Protein AF-A0A7I8EKM4-F1 (afdb_monomer)

Structure (mmCIF, N/CA/C/O backbone):
data_AF-A0A7I8EKM4-F1
#
_entry.id   AF-A0A7I8EKM4-F1
#
loop_
_atom_site.group_PDB
_atom_site.id
_atom_site.type_symbol
_atom_site.label_atom_id
_atom_site.label_alt_id
_atom_site.label_comp_id
_atom_site.label_asym_id
_atom_site.label_entity_id
_atom_site.label_seq_id
_atom_site.pdbx_PDB_ins_code
_atom_site.Cartn_x
_atom_site.Cartn_y
_atom_site.Cartn_z
_atom_site.occupancy
_atom_site.B_iso_or_equiv
_atom_site.auth_seq_id
_atom_site.auth_comp_id
_atom_site.auth_asym_id
_atom_site.auth_atom_id
_atom_site.pdbx_PDB_model_num
ATOM 1 N N . MET A 1 1 ? 45.646 18.593 -60.663 1.00 58.78 1 MET A N 1
ATOM 2 C CA . MET A 1 1 ? 45.859 18.249 -59.238 1.00 58.78 1 MET A CA 1
ATOM 3 C C . MET A 1 1 ? 46.486 16.866 -59.173 1.00 58.78 1 MET A C 1
ATOM 5 O O . MET A 1 1 ? 46.083 16.042 -59.987 1.00 58.78 1 MET A O 1
ATOM 9 N N . PRO A 1 2 ? 47.470 16.615 -58.293 1.00 78.38 2 PRO A N 1
ATOM 10 C CA . PRO A 1 2 ? 48.107 15.304 -58.201 1.00 78.38 2 PRO A CA 1
ATOM 11 C C . PRO A 1 2 ? 47.094 14.256 -57.722 1.00 78.38 2 PRO A C 1
ATOM 13 O O . PRO A 1 2 ? 46.307 14.526 -56.815 1.00 78.38 2 PRO A O 1
ATOM 16 N N . LEU A 1 3 ? 47.107 13.082 -58.359 1.00 77.25 3 LEU A N 1
ATOM 17 C CA . LEU A 1 3 ? 46.154 11.985 -58.134 1.00 77.25 3 LEU A CA 1
ATOM 18 C C . LEU A 1 3 ? 46.079 11.574 -56.650 1.00 77.25 3 LEU A C 1
ATOM 20 O O . LEU A 1 3 ? 45.004 11.270 -56.143 1.00 77.25 3 LEU A O 1
ATOM 24 N N . GLU A 1 4 ? 47.214 11.655 -55.949 1.00 79.38 4 GLU A N 1
ATOM 25 C CA . GLU A 1 4 ? 47.348 11.353 -54.519 1.00 79.38 4 GLU A CA 1
ATOM 26 C C . GLU A 1 4 ? 46.499 12.264 -53.621 1.00 79.38 4 GLU A C 1
ATOM 28 O O . GLU A 1 4 ? 45.973 11.836 -52.598 1.00 79.38 4 GLU A O 1
ATOM 33 N N . LEU A 1 5 ? 46.304 13.523 -54.016 1.00 80.50 5 LEU A N 1
ATOM 34 C CA . LEU A 1 5 ? 45.542 14.492 -53.226 1.00 80.50 5 LEU A CA 1
ATOM 35 C C . LEU A 1 5 ? 44.033 14.218 -53.314 1.00 80.50 5 LEU A C 1
ATOM 37 O O . LEU A 1 5 ? 43.300 14.442 -52.352 1.00 80.50 5 LEU A O 1
ATOM 41 N N . GLN A 1 6 ? 43.567 13.682 -54.447 1.00 80.25 6 GLN A N 1
ATOM 42 C CA . GLN A 1 6 ? 42.168 13.295 -54.643 1.00 80.25 6 GLN A CA 1
ATOM 43 C C . GLN A 1 6 ? 41.818 12.018 -53.871 1.00 80.25 6 GLN A C 1
ATOM 45 O O . GLN A 1 6 ? 40.776 11.965 -53.220 1.00 80.25 6 GLN A O 1
ATOM 50 N N . THR A 1 7 ? 42.692 11.008 -53.878 1.00 82.62 7 THR A N 1
ATOM 51 C CA . THR A 1 7 ? 42.486 9.763 -53.119 1.00 82.62 7 THR A CA 1
ATOM 52 C C . THR A 1 7 ? 42.511 9.984 -51.606 1.00 82.62 7 THR A C 1
ATOM 54 O O . THR A 1 7 ? 41.708 9.381 -50.888 1.00 82.62 7 THR A O 1
ATOM 57 N N . VAL A 1 8 ? 43.354 10.891 -51.103 1.00 85.75 8 VAL A N 1
ATOM 58 C CA . VAL A 1 8 ? 43.361 11.270 -49.677 1.00 85.75 8 VAL A CA 1
ATOM 59 C C . VAL A 1 8 ? 42.059 11.972 -49.277 1.00 85.75 8 VAL A C 1
ATOM 61 O O . VAL A 1 8 ? 41.469 11.630 -48.256 1.00 85.75 8 VAL A O 1
ATOM 64 N N . LEU A 1 9 ? 41.550 12.897 -50.095 1.00 86.12 9 LEU A N 1
ATOM 65 C CA . LEU A 1 9 ? 40.291 13.597 -49.805 1.00 86.12 9 LEU A CA 1
ATOM 66 C C . LEU A 1 9 ? 39.077 12.660 -49.832 1.00 86.12 9 LEU A C 1
ATOM 68 O O . LEU A 1 9 ? 38.215 12.741 -48.957 1.00 86.12 9 LEU A O 1
ATOM 72 N N . ILE A 1 10 ? 39.021 11.744 -50.803 1.00 86.88 10 ILE A N 1
ATOM 73 C CA . ILE A 1 10 ? 37.935 10.762 -50.905 1.00 86.88 10 ILE A CA 1
ATOM 74 C C . ILE A 1 10 ? 37.977 9.792 -49.718 1.00 86.88 10 ILE A C 1
ATOM 76 O O . ILE A 1 10 ? 36.945 9.548 -49.094 1.00 86.88 10 ILE A O 1
ATOM 80 N N . SER A 1 11 ? 39.155 9.274 -49.360 1.00 87.94 11 SER A N 1
ATOM 81 C CA . SER A 1 11 ? 39.288 8.346 -48.229 1.00 87.94 11 SER A CA 1
ATOM 82 C C . SER A 1 11 ? 38.972 9.011 -46.885 1.00 87.94 11 SER A C 1
ATOM 84 O O . SER A 1 11 ? 38.258 8.420 -46.075 1.00 87.94 11 SER A O 1
ATOM 86 N N . ALA A 1 12 ? 39.391 10.263 -46.677 1.00 87.00 12 ALA A N 1
ATOM 87 C CA . ALA A 1 12 ? 39.015 11.050 -45.503 1.00 87.00 12 ALA A CA 1
ATOM 88 C C . ALA A 1 12 ? 37.498 11.298 -45.428 1.00 87.00 12 ALA A C 1
ATOM 90 O O . ALA A 1 12 ? 36.901 11.169 -44.358 1.00 87.00 12 ALA A O 1
ATOM 91 N N . GLY A 1 13 ? 36.855 11.593 -46.563 1.00 91.31 13 GLY A N 1
ATOM 92 C CA . GLY A 1 13 ? 35.401 11.751 -46.641 1.00 91.31 13 GLY A CA 1
ATOM 93 C C . GLY A 1 13 ? 34.652 10.4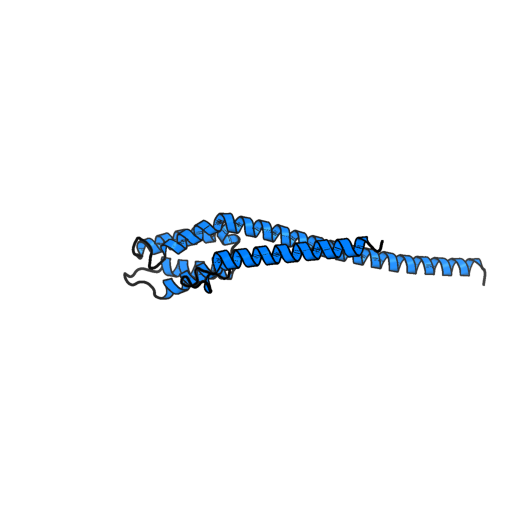68 -46.271 1.00 91.31 13 GLY A C 1
ATOM 94 O O . GLY A 1 13 ? 33.734 10.497 -45.451 1.00 91.31 13 GLY A O 1
ATOM 95 N N . VAL A 1 14 ? 35.083 9.323 -46.809 1.00 91.75 14 VAL A N 1
ATOM 96 C CA . VAL A 1 14 ? 34.504 8.008 -46.484 1.00 91.75 14 VAL A CA 1
ATOM 97 C C . VAL A 1 14 ? 34.707 7.660 -45.009 1.00 91.75 14 VAL A C 1
ATOM 99 O O . VAL A 1 14 ? 33.763 7.204 -44.360 1.00 91.75 14 VAL A O 1
ATOM 102 N N . ALA A 1 15 ? 35.898 7.906 -44.457 1.00 92.31 15 ALA A N 1
ATOM 103 C CA . ALA A 1 15 ? 36.196 7.688 -43.041 1.00 92.31 15 ALA A CA 1
ATOM 104 C C . ALA A 1 15 ? 35.293 8.531 -42.123 1.00 92.31 15 ALA A C 1
ATOM 106 O O . ALA A 1 15 ? 34.774 8.034 -41.125 1.00 92.31 15 ALA A O 1
ATOM 107 N N . LEU A 1 16 ? 35.039 9.792 -42.479 1.00 93.19 16 LEU A N 1
ATOM 108 C CA . LEU A 1 16 ? 34.168 10.671 -41.701 1.00 93.19 16 LEU A CA 1
ATOM 109 C C . LEU A 1 16 ? 32.706 10.207 -41.742 1.00 93.19 16 LEU A C 1
ATOM 111 O O . LEU A 1 16 ? 32.052 10.131 -40.703 1.00 93.19 16 LEU A O 1
ATOM 115 N N . VAL A 1 17 ? 32.198 9.837 -42.920 1.00 94.00 17 VAL A N 1
ATOM 116 C CA . VAL A 1 17 ? 30.826 9.321 -43.067 1.00 94.00 17 VAL A CA 1
ATOM 117 C C . VAL A 1 17 ? 30.648 8.008 -42.303 1.00 94.00 17 VAL A C 1
ATOM 119 O O . VAL A 1 17 ? 29.677 7.851 -41.563 1.00 94.00 17 VAL A O 1
ATOM 122 N N . THR A 1 18 ? 31.596 7.078 -42.425 1.00 93.38 18 THR A N 1
ATOM 123 C CA . THR A 1 18 ? 31.550 5.805 -41.689 1.00 93.38 18 THR A CA 1
ATOM 124 C C . THR A 1 18 ? 31.641 6.009 -40.179 1.00 93.38 18 THR A C 1
ATOM 126 O O . THR A 1 18 ? 30.905 5.344 -39.447 1.00 93.38 18 THR A O 1
ATOM 129 N N . ALA A 1 19 ? 32.452 6.956 -39.699 1.00 92.00 19 ALA A N 1
ATOM 130 C CA . ALA A 1 19 ? 32.516 7.311 -38.283 1.00 92.00 19 ALA A CA 1
ATOM 131 C C . ALA A 1 19 ? 31.191 7.904 -37.772 1.00 92.00 19 ALA A C 1
ATOM 133 O O . ALA A 1 19 ? 30.725 7.515 -36.702 1.00 92.00 19 ALA A O 1
ATOM 134 N N . LEU A 1 20 ? 30.542 8.784 -38.545 1.00 93.06 20 LEU A N 1
ATOM 135 C CA . LEU A 1 20 ? 29.240 9.357 -38.185 1.00 93.06 20 LEU A CA 1
ATOM 136 C C . LEU A 1 20 ? 28.138 8.294 -38.123 1.00 93.06 20 LEU A C 1
ATOM 138 O O . LEU A 1 20 ? 27.387 8.248 -37.149 1.00 93.06 20 LEU A O 1
ATOM 142 N N . ILE A 1 21 ? 28.059 7.416 -39.128 1.00 94.00 21 ILE A N 1
ATOM 143 C CA . ILE A 1 21 ? 27.069 6.328 -39.164 1.00 94.00 21 ILE A CA 1
ATOM 144 C C . ILE A 1 21 ? 27.308 5.360 -38.002 1.00 94.00 21 ILE A C 1
ATOM 146 O O . ILE A 1 21 ? 26.376 5.039 -37.265 1.00 94.00 21 ILE A O 1
ATOM 150 N N . SER A 1 22 ? 28.556 4.935 -37.794 1.00 91.31 22 SER A N 1
ATOM 151 C CA . SER A 1 22 ? 28.912 4.014 -36.709 1.00 91.31 22 SER A CA 1
ATOM 152 C C . SER A 1 22 ? 28.643 4.633 -35.339 1.00 91.31 22 SER A C 1
ATOM 154 O O . SER A 1 22 ? 28.074 3.974 -34.468 1.00 91.31 22 SER A O 1
ATOM 156 N N . GLY A 1 23 ? 28.975 5.914 -35.154 1.00 91.12 23 GLY A N 1
ATOM 157 C CA . GLY A 1 23 ? 28.685 6.664 -33.935 1.00 91.12 23 GLY A CA 1
ATOM 158 C C . GLY A 1 23 ? 27.185 6.781 -33.669 1.00 91.12 23 GLY A C 1
ATOM 159 O O . GLY A 1 23 ? 26.742 6.532 -32.550 1.00 91.12 23 GLY A O 1
ATOM 160 N N . PHE A 1 24 ? 26.384 7.071 -34.698 1.00 93.88 24 PHE A N 1
ATOM 161 C CA . PHE A 1 24 ? 24.926 7.136 -34.584 1.00 93.88 24 PHE A CA 1
ATOM 162 C C . PHE A 1 24 ? 24.305 5.778 -34.225 1.00 93.88 24 PHE A C 1
ATOM 164 O O . PHE A 1 24 ? 23.468 5.703 -33.323 1.00 93.88 24 PHE A O 1
ATOM 171 N N . ILE A 1 25 ? 24.733 4.695 -34.884 1.00 93.06 25 ILE A N 1
ATOM 172 C CA . ILE A 1 25 ? 24.260 3.334 -34.587 1.00 93.06 25 ILE A CA 1
ATOM 173 C C . ILE A 1 25 ? 24.634 2.949 -33.152 1.00 93.06 25 ILE A C 1
ATOM 175 O O . ILE A 1 25 ? 23.769 2.504 -32.397 1.00 93.06 25 ILE A O 1
ATOM 179 N N . THR A 1 26 ? 25.886 3.185 -32.757 1.00 93.12 26 THR A N 1
ATOM 180 C CA . THR A 1 26 ? 26.385 2.902 -31.403 1.00 93.12 26 THR A CA 1
ATOM 181 C C . THR A 1 26 ? 25.602 3.695 -30.357 1.00 93.12 26 THR A C 1
ATOM 183 O O . THR A 1 26 ? 25.134 3.135 -29.369 1.00 93.12 26 THR A O 1
ATOM 186 N N . TRP A 1 27 ? 25.368 4.988 -30.593 1.00 89.31 27 TRP A N 1
ATOM 187 C CA . TRP A 1 27 ? 24.557 5.822 -29.707 1.00 89.31 27 TRP A CA 1
ATOM 188 C C . TRP A 1 27 ? 23.122 5.302 -29.581 1.00 89.31 27 TRP A C 1
ATOM 190 O O . TRP A 1 27 ? 22.594 5.199 -28.474 1.00 89.31 27 TRP A O 1
ATOM 200 N N . SER A 1 28 ? 22.495 4.925 -30.699 1.00 90.31 28 SER A N 1
ATOM 201 C CA . SER A 1 28 ? 21.148 4.348 -30.699 1.00 90.31 28 SER A CA 1
ATOM 202 C C . SER A 1 28 ? 21.086 3.040 -29.903 1.00 90.31 28 SER A C 1
ATOM 204 O O . SER A 1 28 ? 20.150 2.839 -29.126 1.00 90.31 28 SER A O 1
ATOM 206 N N . GLN A 1 29 ? 22.092 2.170 -30.040 1.00 89.44 29 GLN A N 1
ATOM 207 C CA . GLN A 1 29 ? 22.199 0.931 -29.265 1.00 89.44 29 GLN A CA 1
ATOM 208 C C . GLN A 1 29 ? 22.334 1.215 -27.766 1.00 89.44 29 GLN A C 1
ATOM 210 O O . GLN A 1 29 ? 21.547 0.683 -26.984 1.00 89.44 29 GLN A O 1
ATOM 215 N N . ILE A 1 30 ? 23.220 2.137 -27.375 1.00 89.94 30 ILE A N 1
ATOM 216 C CA . ILE A 1 30 ? 23.398 2.552 -25.975 1.00 89.94 30 ILE A CA 1
ATOM 217 C C . ILE A 1 30 ? 22.086 3.079 -25.384 1.00 89.94 30 ILE A C 1
ATOM 219 O O . ILE A 1 30 ? 21.732 2.740 -24.257 1.00 89.94 30 ILE A O 1
ATOM 223 N N . GLN A 1 31 ? 21.334 3.901 -26.123 1.00 85.88 31 GLN A N 1
ATOM 224 C CA . GLN A 1 31 ? 20.053 4.419 -25.633 1.00 85.88 31 GLN A CA 1
ATOM 225 C C . GLN A 1 31 ? 19.023 3.301 -25.438 1.00 85.88 31 GLN A C 1
ATOM 227 O O . GLN A 1 31 ? 18.340 3.272 -24.416 1.00 85.88 31 GLN A O 1
ATOM 232 N N . ARG A 1 32 ? 18.950 2.337 -26.364 1.00 87.62 32 ARG A N 1
ATOM 233 C CA . ARG A 1 32 ? 18.064 1.170 -26.226 1.00 87.62 32 ARG A CA 1
ATOM 234 C C . ARG A 1 32 ? 18.433 0.315 -25.019 1.00 87.62 32 ARG A C 1
ATOM 236 O O . ARG A 1 32 ? 17.539 -0.116 -24.297 1.00 87.62 32 ARG A O 1
ATOM 243 N N . GLU A 1 33 ? 19.719 0.075 -24.791 1.00 90.06 33 GLU A N 1
ATOM 244 C CA . GLU A 1 33 ? 20.195 -0.672 -23.623 1.00 90.06 33 GLU A CA 1
ATOM 245 C C . GLU A 1 33 ? 19.887 0.059 -22.320 1.00 90.06 33 GLU A C 1
ATOM 247 O O . GLU A 1 33 ? 19.359 -0.555 -21.398 1.00 90.06 33 GLU A O 1
ATOM 252 N N . LYS A 1 34 ? 20.096 1.381 -22.269 1.00 86.88 34 LYS A N 1
ATOM 253 C CA . LYS A 1 34 ? 19.691 2.206 -21.123 1.00 86.88 34 LYS A CA 1
ATOM 254 C C . LYS A 1 34 ? 18.199 2.087 -20.843 1.00 86.88 34 LYS A C 1
ATOM 256 O O . LYS A 1 34 ? 17.811 1.890 -19.696 1.00 86.88 34 LYS A O 1
ATOM 261 N N . THR A 1 35 ? 17.353 2.178 -21.869 1.00 85.69 35 THR A N 1
ATOM 262 C CA . THR A 1 35 ? 15.905 2.014 -21.698 1.00 85.69 35 THR A CA 1
ATOM 263 C C . THR A 1 35 ? 15.555 0.614 -21.203 1.00 85.69 35 THR A C 1
ATOM 265 O O . THR A 1 35 ? 14.774 0.494 -20.263 1.00 85.69 35 THR A O 1
ATOM 268 N N . LYS A 1 36 ? 16.150 -0.439 -21.780 1.00 86.31 36 LYS A N 1
ATOM 269 C CA . LYS A 1 36 ? 15.947 -1.822 -21.322 1.00 86.31 36 LYS A CA 1
ATOM 270 C C . LYS A 1 36 ? 16.347 -1.994 -19.860 1.00 86.31 36 LYS A C 1
ATOM 272 O O . LYS A 1 36 ? 15.561 -2.532 -19.092 1.00 86.31 36 LYS A O 1
ATOM 277 N N . TRP A 1 37 ? 17.514 -1.488 -19.472 1.00 84.56 37 TRP A N 1
ATOM 278 C CA . TRP A 1 37 ? 18.008 -1.567 -18.100 1.00 84.56 37 TRP A CA 1
ATOM 279 C C . TRP A 1 37 ? 17.114 -0.802 -17.119 1.00 84.56 37 TRP A C 1
ATOM 281 O O . TRP A 1 37 ? 16.797 -1.307 -16.050 1.00 84.56 37 TRP A O 1
ATOM 291 N N . LEU A 1 38 ? 16.629 0.385 -17.498 1.00 81.81 38 LEU A N 1
ATOM 292 C CA . LEU A 1 38 ? 15.671 1.140 -16.686 1.00 81.81 38 LEU A CA 1
ATOM 293 C C . LEU A 1 38 ? 14.340 0.403 -16.511 1.00 81.81 38 LEU A C 1
ATOM 295 O O . LEU A 1 38 ? 13.750 0.472 -15.435 1.00 81.81 38 LEU A O 1
ATOM 299 N N . ILE A 1 39 ? 13.849 -0.265 -17.558 1.00 85.94 39 ILE A N 1
ATOM 300 C CA . ILE A 1 39 ? 12.634 -1.082 -17.475 1.00 85.94 39 ILE A CA 1
ATOM 301 C C . ILE A 1 39 ? 12.880 -2.263 -16.539 1.00 85.94 39 ILE A C 1
ATOM 303 O O . ILE A 1 39 ? 12.113 -2.445 -15.603 1.00 85.94 39 ILE A O 1
ATOM 307 N N . ASP A 1 40 ? 13.966 -3.004 -16.737 1.00 82.62 40 ASP A N 1
ATOM 308 C CA . ASP A 1 40 ? 14.303 -4.182 -15.935 1.00 82.62 40 ASP A CA 1
ATOM 309 C C . ASP A 1 40 ? 14.502 -3.844 -14.448 1.00 82.62 40 ASP A C 1
ATOM 311 O O . ASP A 1 40 ? 13.961 -4.515 -13.566 1.00 82.62 40 ASP A O 1
ATOM 315 N N . LEU A 1 41 ? 15.177 -2.727 -14.160 1.00 83.38 41 LEU A N 1
ATOM 316 C CA . LEU A 1 41 ? 15.331 -2.197 -12.807 1.00 83.38 41 LEU A CA 1
ATOM 317 C C . LEU A 1 41 ? 13.971 -1.854 -12.183 1.00 83.38 41 LEU A C 1
ATOM 319 O O . LEU A 1 41 ? 13.703 -2.226 -11.041 1.00 83.38 41 LEU A O 1
ATOM 323 N N . LYS A 1 42 ? 13.098 -1.158 -12.925 1.00 80.56 42 LYS A N 1
ATOM 324 C CA . LYS A 1 42 ? 11.747 -0.811 -12.455 1.00 80.56 42 LYS A CA 1
ATOM 325 C C . LYS A 1 42 ? 10.901 -2.053 -12.210 1.00 80.56 42 LYS A C 1
ATOM 327 O O . LYS A 1 42 ? 10.195 -2.101 -11.208 1.00 80.56 42 LYS A O 1
ATOM 332 N N . THR A 1 43 ? 10.981 -3.047 -13.089 1.00 83.25 43 THR A N 1
ATOM 333 C CA . THR A 1 43 ? 10.258 -4.312 -12.951 1.00 83.25 43 THR A CA 1
ATOM 334 C C . THR A 1 43 ? 10.749 -5.084 -11.734 1.00 83.25 43 THR A C 1
ATOM 336 O O . THR A 1 43 ? 9.937 -5.492 -10.909 1.00 83.25 43 THR A O 1
ATOM 339 N N . SER A 1 44 ? 12.065 -5.215 -11.563 1.00 83.88 44 SER A N 1
ATOM 340 C CA . SER A 1 44 ? 12.664 -5.874 -10.398 1.00 83.88 44 SER A CA 1
ATOM 341 C C . SER A 1 44 ? 12.270 -5.176 -9.096 1.00 83.88 44 SER A C 1
ATOM 343 O O . SER A 1 44 ? 11.837 -5.824 -8.145 1.00 83.88 44 SER A O 1
ATOM 345 N N . TYR A 1 45 ? 12.331 -3.843 -9.073 1.00 82.75 45 TYR A N 1
ATOM 346 C CA . TYR A 1 45 ? 11.888 -3.044 -7.934 1.00 82.75 45 TYR A CA 1
ATOM 347 C C . TYR A 1 45 ? 10.395 -3.237 -7.633 1.00 82.75 45 TYR A C 1
ATOM 349 O O . TYR A 1 45 ? 10.028 -3.445 -6.479 1.00 82.75 45 TYR A O 1
ATOM 357 N N . ALA A 1 46 ? 9.534 -3.212 -8.654 1.00 84.31 46 ALA A N 1
ATOM 358 C CA . ALA A 1 46 ? 8.098 -3.421 -8.490 1.00 84.31 46 ALA A CA 1
ATOM 359 C C . ALA A 1 46 ? 7.780 -4.820 -7.936 1.00 84.31 46 ALA A C 1
ATOM 361 O O . ALA A 1 46 ? 6.923 -4.952 -7.065 1.00 84.31 46 ALA A O 1
ATOM 362 N N . VAL A 1 47 ? 8.504 -5.851 -8.383 1.00 87.69 47 VAL A N 1
ATOM 363 C CA . VAL A 1 47 ? 8.360 -7.223 -7.875 1.00 87.69 47 VAL A CA 1
ATOM 364 C C . VAL A 1 47 ? 8.747 -7.310 -6.399 1.00 87.69 47 VAL A C 1
ATOM 366 O O . VAL A 1 47 ? 7.997 -7.877 -5.607 1.00 87.69 47 VAL A O 1
ATOM 369 N N . GLU A 1 48 ? 9.885 -6.738 -6.004 1.00 90.81 48 GLU A N 1
ATOM 370 C CA . GLU A 1 48 ? 10.319 -6.741 -4.600 1.00 90.81 48 GLU A CA 1
ATOM 371 C C . GLU A 1 48 ? 9.375 -5.931 -3.701 1.00 90.81 48 GLU A C 1
ATOM 373 O O . GLU A 1 48 ? 9.029 -6.360 -2.594 1.00 90.81 48 GLU A O 1
ATOM 378 N N . LEU A 1 49 ? 8.875 -4.800 -4.205 1.00 91.31 49 LEU A N 1
ATOM 379 C CA . LEU A 1 49 ? 7.857 -4.007 -3.526 1.00 91.31 49 LEU A CA 1
ATOM 380 C C . LEU A 1 49 ? 6.580 -4.829 -3.313 1.00 91.31 49 LEU A C 1
ATOM 382 O O . LEU A 1 49 ? 6.075 -4.897 -2.195 1.00 91.31 49 LEU A O 1
ATOM 386 N N . TYR A 1 50 ? 6.091 -5.500 -4.357 1.00 90.88 50 TYR A N 1
ATOM 387 C CA . T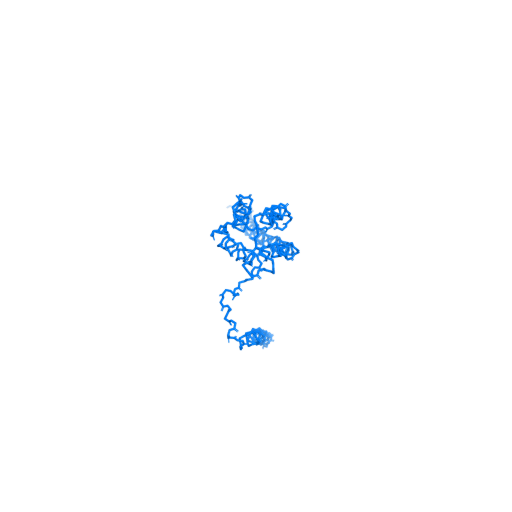YR A 1 50 ? 4.880 -6.315 -4.294 1.00 90.88 50 TYR A CA 1
ATOM 388 C C . TYR A 1 50 ? 5.025 -7.500 -3.332 1.00 90.88 50 TYR A C 1
ATOM 390 O O . TYR A 1 50 ? 4.160 -7.712 -2.482 1.00 90.88 50 TYR A O 1
ATOM 398 N N . LYS A 1 51 ? 6.151 -8.225 -3.380 1.00 92.00 51 LYS A N 1
ATOM 399 C CA . LYS A 1 51 ? 6.464 -9.295 -2.414 1.00 92.00 51 LYS A CA 1
ATOM 400 C C . LYS A 1 51 ? 6.447 -8.777 -0.979 1.00 92.00 51 LYS A C 1
ATOM 402 O O . LYS A 1 51 ? 5.849 -9.399 -0.104 1.00 92.00 51 LYS A O 1
ATOM 407 N N . THR A 1 52 ? 7.064 -7.621 -0.742 1.00 94.00 52 THR A N 1
ATOM 408 C CA . THR A 1 52 ? 7.073 -6.995 0.584 1.00 94.00 52 THR A CA 1
ATOM 409 C C . THR A 1 52 ? 5.650 -6.648 1.023 1.00 94.00 52 THR A C 1
ATOM 411 O O . THR A 1 52 ? 5.251 -6.970 2.142 1.00 94.00 52 THR A O 1
ATOM 414 N N . ARG A 1 53 ? 4.831 -6.067 0.139 1.00 94.25 53 ARG A N 1
ATOM 415 C CA . ARG A 1 53 ? 3.423 -5.779 0.441 1.00 94.25 53 ARG A CA 1
ATOM 416 C C . ARG A 1 53 ? 2.660 -7.056 0.807 1.00 94.25 53 ARG A C 1
ATOM 418 O O . ARG A 1 53 ? 2.017 -7.070 1.851 1.00 94.25 53 ARG A O 1
ATOM 425 N N . LEU A 1 54 ? 2.806 -8.149 0.055 1.00 93.88 54 LEU A N 1
ATOM 426 C CA . LEU A 1 54 ? 2.154 -9.432 0.364 1.00 93.88 54 LEU A CA 1
ATOM 427 C C . LEU A 1 54 ? 2.532 -10.007 1.739 1.00 93.88 54 LEU A C 1
ATOM 429 O O . LEU A 1 54 ? 1.689 -10.619 2.389 1.00 93.88 54 LEU A O 1
ATOM 433 N N . ILE A 1 55 ? 3.766 -9.791 2.200 1.00 95.62 55 ILE A N 1
ATOM 434 C CA . ILE A 1 55 ? 4.231 -10.271 3.511 1.00 95.62 55 ILE A CA 1
ATOM 435 C C . ILE A 1 55 ? 3.659 -9.420 4.654 1.00 95.62 55 ILE A C 1
ATOM 437 O O . ILE A 1 55 ? 3.217 -9.958 5.667 1.00 95.62 55 ILE A O 1
ATOM 441 N N . TYR A 1 56 ? 3.662 -8.091 4.516 1.00 95.62 56 TYR A N 1
ATOM 442 C CA . TYR A 1 56 ? 3.375 -7.182 5.636 1.00 95.62 56 TYR A CA 1
ATOM 443 C C . TYR A 1 56 ? 1.945 -6.617 5.656 1.00 95.62 56 TYR A C 1
ATOM 445 O O . TYR A 1 56 ? 1.485 -6.162 6.708 1.00 95.62 56 TYR A O 1
ATOM 453 N N . TYR A 1 57 ? 1.225 -6.613 4.532 1.00 95.94 57 TYR A N 1
ATOM 454 C CA . TYR A 1 57 ? -0.136 -6.067 4.448 1.00 95.94 57 TYR A CA 1
ATOM 455 C C . TYR A 1 57 ? -1.209 -6.903 5.159 1.00 95.94 57 TYR A C 1
ATOM 457 O O . TYR A 1 57 ? -2.146 -6.297 5.682 1.00 95.94 57 TYR A O 1
ATOM 465 N N . PRO A 1 58 ? -1.109 -8.243 5.269 1.00 95.81 58 PRO A N 1
ATOM 466 C CA . PRO A 1 58 ? -2.064 -9.016 6.064 1.00 95.81 58 PRO A CA 1
ATOM 467 C C . PRO A 1 58 ? -2.234 -8.465 7.488 1.00 95.81 58 PRO A C 1
ATOM 469 O O . PRO A 1 58 ? -3.361 -8.291 7.949 1.00 95.81 58 PRO A O 1
ATOM 472 N N . ARG A 1 59 ? -1.135 -8.033 8.127 1.00 96.44 59 ARG A N 1
ATOM 473 C CA . ARG A 1 59 ? -1.169 -7.413 9.461 1.00 96.44 59 ARG A CA 1
ATOM 474 C C . ARG A 1 59 ? -2.042 -6.155 9.506 1.00 96.44 59 ARG A C 1
ATOM 476 O O . ARG A 1 59 ? -2.797 -5.981 10.457 1.00 96.44 59 ARG A O 1
ATOM 483 N N . ILE A 1 60 ? -1.982 -5.271 8.503 1.00 96.56 60 ILE A N 1
ATOM 484 C CA . ILE A 1 60 ? -2.835 -4.070 8.521 1.00 96.56 60 ILE A CA 1
ATOM 485 C C . ILE A 1 60 ? -4.299 -4.412 8.253 1.00 96.56 60 ILE A C 1
ATOM 487 O O . ILE A 1 60 ? -5.177 -3.802 8.858 1.00 96.56 60 ILE A O 1
ATOM 491 N N . PHE A 1 61 ? -4.590 -5.425 7.431 1.00 95.00 61 PHE A N 1
ATOM 492 C CA . PHE A 1 61 ? -5.962 -5.907 7.259 1.00 95.00 61 PHE A CA 1
ATOM 493 C C . PHE A 1 61 ? -6.555 -6.443 8.565 1.00 95.00 61 PHE A C 1
ATOM 495 O O . PHE A 1 61 ? -7.705 -6.128 8.873 1.00 95.00 61 PHE A O 1
ATOM 502 N N . GLU A 1 62 ? -5.779 -7.182 9.359 1.00 94.75 62 GLU A N 1
ATOM 503 C CA . GLU A 1 62 ? -6.197 -7.655 10.684 1.00 94.75 62 GLU A CA 1
ATOM 504 C C . GLU A 1 62 ? -6.511 -6.486 11.627 1.00 94.75 62 GLU A C 1
ATOM 506 O O . GLU A 1 62 ? -7.585 -6.442 12.235 1.00 94.75 62 GLU A O 1
ATOM 511 N N . ILE A 1 63 ? -5.620 -5.490 11.691 1.00 96.00 63 ILE A N 1
ATOM 512 C CA . ILE A 1 63 ? -5.804 -4.278 12.502 1.00 96.00 63 ILE A CA 1
ATOM 513 C C . ILE A 1 63 ? -7.082 -3.527 12.084 1.00 96.00 63 ILE A C 1
ATOM 515 O O . ILE A 1 63 ? -7.919 -3.188 12.922 1.00 96.00 63 ILE A O 1
ATOM 519 N N . LEU A 1 64 ? -7.284 -3.306 10.780 1.00 94.81 64 LEU A N 1
ATOM 520 C CA . LEU A 1 64 ? -8.472 -2.634 10.235 1.00 94.81 64 LEU A CA 1
ATOM 521 C C . LEU A 1 64 ? -9.758 -3.463 10.404 1.00 94.81 64 LEU A C 1
ATOM 523 O O . LEU A 1 64 ? -10.862 -2.904 10.481 1.00 94.81 64 LEU A O 1
ATOM 527 N N . GLY A 1 65 ? -9.634 -4.789 10.472 1.00 92.00 65 GLY A N 1
ATOM 528 C CA . GLY A 1 65 ? -10.718 -5.719 10.773 1.00 92.00 65 GLY A CA 1
ATOM 529 C C . GLY A 1 65 ? -11.280 -5.502 12.176 1.00 92.00 65 GLY A C 1
ATOM 530 O O . GLY A 1 65 ? -12.501 -5.432 12.339 1.00 92.00 65 GLY A O 1
ATOM 531 N N . LYS A 1 66 ? -10.406 -5.263 13.165 1.00 92.44 66 LYS A N 1
ATOM 532 C CA . LYS A 1 66 ? -10.803 -4.947 14.550 1.00 92.44 66 LYS A CA 1
ATOM 533 C C . LYS A 1 66 ? -11.676 -3.690 14.635 1.00 92.44 66 LYS A C 1
ATOM 535 O O . LYS A 1 66 ? -12.531 -3.617 15.507 1.00 92.44 66 LYS A O 1
ATOM 540 N N . LEU A 1 67 ? -11.503 -2.728 13.720 1.00 90.94 67 LEU A N 1
ATOM 541 C CA . LEU A 1 67 ? -12.281 -1.479 13.656 1.00 90.94 67 LEU A CA 1
ATOM 542 C C . LEU A 1 67 ? -13.689 -1.628 13.056 1.00 90.94 67 LEU A C 1
ATOM 544 O O . LEU A 1 67 ? -14.461 -0.659 13.044 1.00 90.94 67 LEU A O 1
ATOM 548 N N . SER A 1 68 ? -14.030 -2.809 12.536 1.00 87.88 68 SER A N 1
ATOM 549 C CA . SER A 1 68 ? -15.335 -3.084 11.932 1.00 87.88 68 SER A CA 1
ATOM 550 C C . SER A 1 68 ? -16.484 -2.867 12.920 1.00 87.88 68 SER A C 1
ATOM 552 O O . SER A 1 68 ? -16.388 -3.213 14.094 1.00 87.88 68 SER A O 1
ATOM 554 N N . LYS A 1 69 ? -17.615 -2.349 12.426 1.00 81.38 69 LYS A N 1
ATOM 555 C CA . LYS A 1 69 ? -18.869 -2.282 13.200 1.00 81.38 69 LYS A CA 1
ATOM 556 C C . LYS A 1 69 ? -19.408 -3.680 13.543 1.00 81.38 69 LYS A C 1
ATOM 558 O O . LYS A 1 69 ? -20.141 -3.823 14.510 1.00 81.38 69 LYS A O 1
ATOM 563 N N . HIS A 1 70 ? -19.024 -4.690 12.762 1.00 82.94 70 HIS A N 1
ATOM 564 C CA . HIS A 1 70 ? -19.406 -6.093 12.941 1.00 82.94 70 HIS A CA 1
ATOM 565 C C . HIS A 1 70 ? -18.306 -6.927 13.614 1.00 82.94 70 HIS A C 1
ATOM 567 O O . HIS A 1 70 ? -18.297 -8.148 13.478 1.00 82.94 70 HIS A O 1
ATOM 573 N N . ALA A 1 71 ? -17.328 -6.289 14.265 1.00 82.75 71 ALA A N 1
ATOM 574 C CA . ALA A 1 71 ? -16.328 -7.023 15.032 1.00 82.75 71 ALA A CA 1
ATOM 575 C C . ALA A 1 71 ? -17.000 -7.770 16.210 1.00 82.75 71 ALA A C 1
ATOM 577 O O . ALA A 1 71 ? -17.986 -7.262 16.744 1.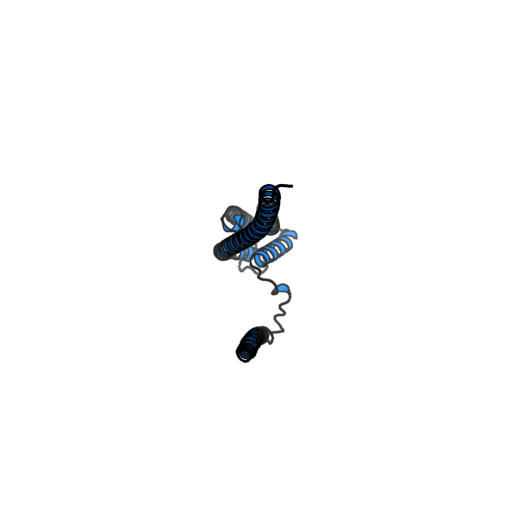00 82.75 71 ALA A O 1
ATOM 578 N N . PRO A 1 72 ? -16.475 -8.941 16.634 1.00 81.19 72 PRO A N 1
ATOM 579 C CA . PRO A 1 72 ? -17.064 -9.733 17.724 1.00 81.19 72 PRO A CA 1
ATOM 580 C C . PRO A 1 72 ? -17.196 -8.962 19.039 1.00 81.19 72 PRO A C 1
ATOM 582 O O . PRO A 1 72 ? -18.133 -9.165 19.802 1.00 81.19 72 PRO A O 1
ATOM 585 N N . GLU A 1 73 ? -16.252 -8.059 19.286 1.00 82.44 73 GLU A N 1
ATOM 586 C CA . GLU A 1 73 ? -16.240 -7.195 20.456 1.00 82.44 73 GLU A CA 1
ATOM 587 C C . GLU A 1 73 ? -16.592 -5.760 20.053 1.00 82.44 73 GLU A C 1
ATOM 589 O O . GLU A 1 73 ? -16.032 -5.250 19.070 1.00 82.44 73 GLU A O 1
ATOM 594 N N . PRO A 1 74 ? -17.446 -5.073 20.831 1.00 83.94 74 PRO A N 1
ATOM 595 C CA . PRO A 1 74 ? -17.775 -3.682 20.579 1.00 83.94 74 PRO A CA 1
ATOM 596 C C . PRO A 1 74 ? -16.524 -2.805 20.665 1.00 83.94 74 PRO A C 1
ATOM 598 O O . PRO A 1 74 ? -15.603 -3.034 21.452 1.00 83.94 74 PRO A O 1
ATOM 601 N N . MET A 1 75 ? -16.487 -1.778 19.822 1.00 89.25 75 MET A N 1
ATOM 602 C CA . MET A 1 75 ? -15.374 -0.841 19.801 1.00 89.25 75 MET A CA 1
ATOM 603 C C . MET A 1 75 ? -15.478 0.133 20.974 1.00 89.25 75 MET A C 1
ATOM 605 O O . MET A 1 75 ? -16.453 0.876 21.057 1.00 89.25 75 MET A O 1
ATOM 609 N N . THR A 1 76 ? -14.453 0.162 21.826 1.00 91.56 76 THR A N 1
ATOM 610 C CA . THR A 1 76 ? -14.333 1.090 22.959 1.00 91.56 76 THR A CA 1
ATOM 611 C C . THR A 1 76 ? -13.178 2.076 22.744 1.00 91.56 76 THR A C 1
ATOM 613 O O . THR A 1 76 ? -12.243 1.762 21.998 1.00 91.56 76 THR A O 1
ATOM 616 N N . PRO A 1 77 ? -13.166 3.235 23.431 1.00 92.56 77 PRO A N 1
ATOM 617 C CA . PRO A 1 77 ? -12.059 4.194 23.348 1.00 92.56 77 PRO A CA 1
ATOM 618 C C . PRO A 1 77 ? -10.699 3.592 23.730 1.00 92.56 77 PRO A C 1
ATOM 620 O O . PRO A 1 77 ? -9.691 3.842 23.072 1.00 92.56 77 PRO A O 1
ATOM 623 N N . ALA A 1 78 ? -10.660 2.736 24.757 1.00 92.69 78 ALA A N 1
ATOM 624 C CA . ALA A 1 78 ? -9.434 2.052 25.174 1.00 92.69 78 ALA A CA 1
ATOM 625 C C . ALA A 1 78 ? -8.892 1.129 24.070 1.00 92.69 78 ALA A C 1
ATOM 627 O O . ALA A 1 78 ? -7.702 1.160 23.751 1.00 92.69 78 ALA A O 1
ATOM 628 N N . LYS A 1 79 ? -9.779 0.359 23.427 1.00 93.19 79 LYS A N 1
ATOM 629 C CA . LYS A 1 79 ? -9.419 -0.506 22.299 1.00 93.19 79 LYS A CA 1
ATOM 630 C C . LYS A 1 79 ? -8.977 0.304 21.080 1.00 93.19 79 LYS A C 1
ATOM 632 O O . LYS A 1 79 ? -8.020 -0.078 20.414 1.00 93.19 79 LYS A O 1
ATOM 637 N N . ALA A 1 80 ? -9.620 1.440 20.813 1.00 94.31 80 ALA A N 1
ATOM 638 C CA . ALA A 1 80 ? -9.222 2.340 19.736 1.00 94.31 80 ALA A CA 1
ATOM 639 C C . ALA A 1 80 ? -7.798 2.877 19.941 1.00 94.31 80 ALA A C 1
ATOM 641 O O . ALA A 1 80 ? -7.004 2.844 19.006 1.00 94.31 80 ALA A O 1
ATOM 642 N N . LYS A 1 81 ? -7.424 3.274 21.162 1.00 95.75 81 LYS A N 1
ATOM 643 C CA . LYS A 1 81 ? -6.047 3.703 21.468 1.00 95.75 81 LYS A CA 1
ATOM 644 C C . LYS A 1 81 ? -5.019 2.598 21.228 1.00 95.75 81 LYS A C 1
ATOM 646 O O . LYS A 1 81 ? -3.982 2.867 20.626 1.00 95.75 81 LYS A O 1
ATOM 651 N N . HIS A 1 82 ? -5.327 1.359 21.615 1.00 96.12 82 HIS A N 1
ATOM 652 C CA . HIS A 1 82 ? -4.470 0.210 21.305 1.00 96.12 82 HIS A CA 1
ATOM 653 C C . HIS A 1 82 ? -4.323 0.010 19.790 1.00 96.12 82 HIS A C 1
ATOM 655 O O . HIS A 1 82 ? -3.218 -0.124 19.273 1.00 96.12 82 HIS A O 1
ATOM 661 N N . ILE A 1 83 ? -5.430 0.079 19.047 1.00 96.31 83 ILE A N 1
ATOM 662 C CA . ILE A 1 83 ? -5.411 -0.010 17.583 1.00 96.31 83 ILE A CA 1
ATOM 663 C C . ILE A 1 83 ? -4.609 1.143 16.964 1.00 96.31 83 ILE A C 1
ATOM 665 O O . ILE A 1 83 ? -3.876 0.925 16.004 1.00 96.31 83 ILE A O 1
ATOM 669 N N . ALA A 1 84 ? -4.691 2.359 17.507 1.00 97.44 84 ALA A N 1
ATOM 670 C CA . ALA A 1 84 ? -3.884 3.483 17.044 1.00 97.44 84 ALA A CA 1
ATOM 671 C C . ALA A 1 84 ? -2.383 3.188 17.185 1.00 97.44 84 ALA A C 1
ATOM 673 O O . ALA A 1 84 ? -1.609 3.493 16.277 1.00 97.44 84 ALA A O 1
ATOM 674 N N . GLN A 1 85 ? -1.972 2.554 18.283 1.00 97.75 85 GLN A N 1
ATOM 675 C CA . GLN A 1 85 ? -0.595 2.110 18.460 1.00 97.75 85 GLN A CA 1
ATOM 676 C C . GLN A 1 85 ? -0.216 1.020 17.445 1.00 97.75 85 GLN A C 1
ATOM 678 O O . GLN A 1 85 ? 0.816 1.145 16.792 1.00 97.75 85 GLN A O 1
ATOM 683 N N . GLU A 1 86 ? -1.073 0.022 17.216 1.00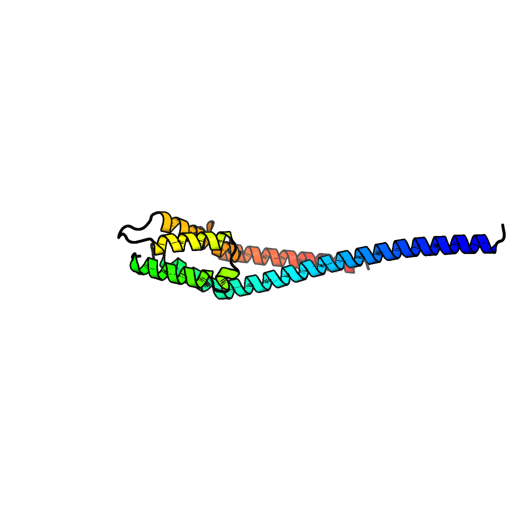 98.00 86 GLU A N 1
ATOM 684 C CA . GLU A 1 86 ? -0.824 -1.012 16.199 1.00 98.00 86 GLU A CA 1
ATOM 685 C C . GLU A 1 86 ? -0.680 -0.413 14.783 1.00 98.00 86 GLU A C 1
ATOM 687 O O . GLU A 1 86 ? 0.222 -0.791 14.031 1.00 98.00 86 GLU A O 1
ATOM 692 N N . ILE A 1 87 ? -1.528 0.560 14.417 1.00 98.00 87 ILE A N 1
ATOM 693 C CA . ILE A 1 87 ? -1.423 1.287 13.140 1.00 98.00 87 ILE A CA 1
ATOM 694 C C . ILE A 1 87 ? -0.118 2.088 13.087 1.00 98.00 87 ILE A C 1
ATOM 696 O O . ILE A 1 87 ? 0.541 2.121 12.047 1.00 98.00 87 ILE A O 1
ATOM 700 N N . HIS A 1 88 ? 0.260 2.742 14.190 1.00 98.19 88 HIS A N 1
ATOM 701 C CA . HIS A 1 88 ? 1.515 3.483 14.280 1.00 98.19 88 HIS A CA 1
ATOM 702 C C . HIS A 1 88 ? 2.707 2.562 14.013 1.00 98.19 88 HIS A C 1
ATOM 704 O O . HIS A 1 88 ? 3.492 2.840 13.114 1.00 98.19 88 HIS A O 1
ATOM 710 N N . GLU A 1 89 ? 2.815 1.449 14.733 1.00 98.00 89 GLU A N 1
ATOM 711 C CA . GLU A 1 89 ? 3.892 0.473 14.551 1.00 98.00 89 GLU A CA 1
ATOM 712 C C . GLU A 1 89 ? 3.949 -0.050 13.114 1.00 98.00 89 GLU A C 1
ATOM 714 O O . GLU A 1 89 ? 5.024 -0.142 12.522 1.00 98.00 89 GLU A O 1
ATOM 719 N N . TRP A 1 90 ? 2.791 -0.339 12.514 1.00 97.94 90 TRP A N 1
ATOM 720 C CA . TRP A 1 90 ? 2.741 -0.802 11.134 1.00 97.94 90 TRP A CA 1
ATOM 721 C C . TRP A 1 90 ? 3.217 0.265 10.132 1.00 97.94 90 TRP A C 1
ATOM 723 O O . TRP A 1 90 ? 3.977 -0.066 9.220 1.00 97.94 90 TRP A O 1
ATOM 733 N N . LEU A 1 91 ? 2.848 1.541 10.313 1.00 97.62 91 LEU A N 1
ATOM 734 C CA . LEU A 1 91 ? 3.252 2.656 9.436 1.00 97.62 91 LEU A CA 1
ATOM 735 C C . LEU A 1 91 ? 4.775 2.839 9.333 1.00 97.62 91 LEU A C 1
ATOM 737 O O . LEU A 1 91 ? 5.266 3.318 8.306 1.00 97.62 91 LEU A O 1
ATOM 741 N N . TYR A 1 92 ? 5.503 2.466 10.386 1.00 96.69 92 TYR A N 1
ATOM 742 C CA . TYR A 1 92 ? 6.966 2.531 10.444 1.00 96.69 92 TYR A CA 1
ATOM 743 C C . TYR A 1 92 ? 7.644 1.165 10.256 1.00 96.69 92 TYR A C 1
ATOM 745 O O . TYR A 1 92 ? 8.868 1.074 10.302 1.00 96.69 92 TYR A O 1
ATOM 753 N N . SER A 1 93 ? 6.870 0.111 9.994 1.00 96.31 93 SER A N 1
ATOM 754 C CA . SER A 1 93 ? 7.378 -1.193 9.558 1.00 96.31 93 SER A CA 1
ATOM 755 C C . SER A 1 93 ? 7.671 -1.203 8.046 1.00 96.31 93 SER A C 1
ATOM 757 O O . SER A 1 93 ? 7.241 -0.287 7.334 1.00 96.31 93 SER A O 1
ATOM 759 N N . PRO A 1 94 ? 8.326 -2.252 7.505 1.00 96.19 94 PRO A N 1
ATOM 760 C CA . PRO A 1 94 ? 8.526 -2.393 6.060 1.00 96.19 94 PRO A CA 1
ATOM 761 C C . PRO A 1 94 ? 7.228 -2.269 5.247 1.00 96.19 94 PRO A C 1
ATOM 763 O O . PRO A 1 94 ? 7.221 -1.622 4.204 1.00 96.19 94 PRO A O 1
ATOM 766 N N . GLY A 1 95 ? 6.100 -2.785 5.756 1.00 94.25 95 GLY A N 1
ATOM 767 C CA . GLY A 1 95 ? 4.796 -2.647 5.097 1.00 94.25 95 GLY A CA 1
ATOM 768 C C . GLY A 1 95 ? 4.361 -1.192 4.926 1.00 94.25 95 GLY A C 1
ATOM 769 O O . GLY A 1 95 ? 3.967 -0.787 3.833 1.00 94.25 95 GLY A O 1
ATOM 770 N N . GLY A 1 96 ? 4.497 -0.385 5.980 1.00 95.00 96 GLY A N 1
ATOM 771 C CA . GLY A 1 96 ? 4.177 1.038 5.937 1.00 95.00 96 GLY A CA 1
ATOM 772 C C . GLY A 1 96 ? 5.129 1.841 5.053 1.00 95.00 96 GLY A C 1
ATOM 773 O O . GLY A 1 96 ? 4.687 2.764 4.368 1.00 95.00 96 GLY A O 1
ATOM 774 N N . LEU A 1 97 ? 6.421 1.494 5.019 1.00 94.12 97 LEU A N 1
ATOM 775 C CA . LEU A 1 97 ? 7.418 2.130 4.143 1.00 94.12 97 LEU A CA 1
ATOM 776 C C . LEU A 1 97 ? 7.167 1.846 2.658 1.00 94.12 97 LEU A C 1
ATOM 778 O O . LEU A 1 97 ? 7.395 2.717 1.825 1.00 94.12 97 LEU A O 1
ATOM 782 N N . CYS A 1 98 ? 6.657 0.657 2.344 1.00 94.62 98 CYS A N 1
ATOM 783 C CA . CYS A 1 98 ? 6.289 0.254 0.990 1.00 94.62 98 CYS A CA 1
ATOM 784 C C . CYS A 1 98 ? 4.881 0.709 0.572 1.00 94.62 98 CYS A C 1
ATOM 786 O O . CYS A 1 98 ? 4.478 0.447 -0.564 1.00 94.62 98 CYS A O 1
ATOM 788 N N . ALA A 1 99 ? 4.110 1.332 1.466 1.00 94.94 99 ALA A N 1
ATOM 789 C CA . ALA A 1 99 ? 2.765 1.814 1.172 1.00 94.94 99 ALA A CA 1
ATOM 790 C C . ALA A 1 99 ? 2.764 3.149 0.435 1.00 94.94 99 ALA A C 1
ATOM 792 O O . ALA A 1 99 ? 3.595 4.024 0.699 1.00 94.94 99 ALA A O 1
ATOM 793 N N . ASP A 1 100 ? 1.790 3.317 -0.458 1.00 93.81 100 ASP A N 1
ATOM 794 C CA . ASP A 1 100 ? 1.641 4.552 -1.213 1.00 93.81 100 ASP A CA 1
ATOM 795 C C . ASP A 1 100 ? 1.338 5.733 -0.280 1.00 93.81 100 ASP A C 1
ATOM 797 O O . ASP A 1 100 ? 0.777 5.592 0.814 1.00 93.81 100 ASP A O 1
ATOM 801 N N . ALA A 1 101 ? 1.673 6.945 -0.730 1.00 93.38 101 ALA A N 1
ATOM 802 C CA . ALA A 1 101 ? 1.478 8.163 0.054 1.00 93.38 101 ALA A CA 1
ATOM 803 C C . ALA A 1 101 ? 0.017 8.347 0.507 1.00 93.38 101 ALA A C 1
ATOM 805 O O . ALA A 1 101 ? -0.229 8.714 1.657 1.00 93.38 101 ALA A O 1
ATOM 806 N N . SER A 1 102 ? -0.953 8.040 -0.362 1.00 93.00 102 SER A N 1
ATOM 807 C CA . SER A 1 102 ? -2.381 8.093 -0.025 1.00 93.00 102 SER A CA 1
ATOM 808 C C . SER A 1 102 ? -2.747 7.080 1.061 1.00 93.00 102 SER A C 1
ATOM 810 O O . SER A 1 102 ? -3.435 7.435 2.016 1.00 93.00 102 SER A O 1
ATOM 812 N N . THR A 1 103 ? -2.256 5.842 0.951 1.00 95.62 103 THR A N 1
ATOM 813 C CA . THR A 1 103 ? -2.481 4.762 1.924 1.00 95.62 103 THR A CA 1
ATOM 814 C C . THR A 1 103 ? -1.934 5.146 3.294 1.00 95.62 103 THR A C 1
ATOM 816 O O . THR A 1 103 ? -2.638 5.063 4.303 1.00 95.62 103 THR A O 1
ATOM 819 N N . ARG A 1 104 ? -0.701 5.667 3.327 1.00 97.31 104 ARG A N 1
ATOM 820 C CA . ARG A 1 104 ? -0.072 6.196 4.544 1.00 97.31 104 ARG A CA 1
ATOM 821 C C . ARG A 1 104 ? -0.875 7.353 5.138 1.00 97.31 104 ARG A C 1
ATOM 823 O O . ARG A 1 104 ? -1.059 7.395 6.352 1.00 97.31 104 ARG A O 1
ATOM 830 N N . GLY A 1 105 ? -1.362 8.270 4.302 1.00 96.06 105 GLY A N 1
ATOM 831 C CA . GLY A 1 105 ? -2.201 9.395 4.720 1.00 96.06 105 GLY A CA 1
ATOM 832 C C . GLY A 1 105 ? -3.497 8.937 5.389 1.00 96.06 105 GLY A C 1
ATOM 833 O O . GLY A 1 105 ? -3.781 9.342 6.513 1.00 96.06 105 GLY A O 1
ATOM 834 N N . ALA A 1 106 ? -4.230 8.020 4.755 1.00 96.50 106 ALA A N 1
ATOM 835 C CA . ALA A 1 106 ? -5.477 7.490 5.302 1.00 96.50 106 ALA A CA 1
ATOM 836 C C . ALA A 1 106 ? -5.276 6.744 6.627 1.00 96.50 106 ALA A C 1
ATOM 838 O O . ALA A 1 106 ? -6.038 6.938 7.573 1.00 96.50 106 ALA A O 1
ATOM 839 N N . LEU A 1 107 ? -4.220 5.933 6.732 1.00 97.50 107 LEU A N 1
ATOM 840 C CA . LEU A 1 107 ? -3.881 5.239 7.975 1.00 97.50 107 LEU A CA 1
ATOM 841 C C . LEU A 1 107 ? -3.429 6.200 9.079 1.00 97.50 107 LEU A C 1
ATOM 843 O O . LEU A 1 107 ? -3.752 5.983 10.246 1.00 97.50 107 LEU A O 1
ATOM 847 N N . LYS A 1 108 ? -2.717 7.278 8.734 1.00 97.75 108 LYS A N 1
ATOM 848 C CA . LYS A 1 108 ? -2.326 8.318 9.692 1.00 97.75 108 LYS A CA 1
ATOM 849 C C . LYS A 1 108 ? -3.549 9.036 10.264 1.00 97.75 108 LYS A C 1
ATOM 851 O O . LYS A 1 108 ? -3.606 9.214 11.479 1.00 97.75 108 LYS A O 1
ATOM 856 N N . GLU A 1 109 ? -4.522 9.402 9.433 1.00 97.44 109 GLU A N 1
ATOM 857 C CA . GLU A 1 109 ? -5.762 10.022 9.918 1.00 97.44 109 GLU A CA 1
ATOM 858 C C . GLU A 1 109 ? -6.595 9.050 10.753 1.00 97.44 109 GLU A C 1
ATOM 860 O O . GLU A 1 109 ? -7.023 9.387 11.858 1.00 97.44 109 GLU A O 1
ATOM 865 N N . LEU A 1 110 ? -6.724 7.798 10.307 1.00 97.19 110 LEU A N 1
ATOM 866 C CA . LEU A 1 110 ? -7.406 6.759 11.074 1.00 97.19 110 LEU A CA 1
ATOM 867 C C . LEU A 1 110 ? -6.772 6.549 12.457 1.00 97.19 110 LEU A C 1
ATOM 869 O O . LEU A 1 110 ? -7.480 6.467 13.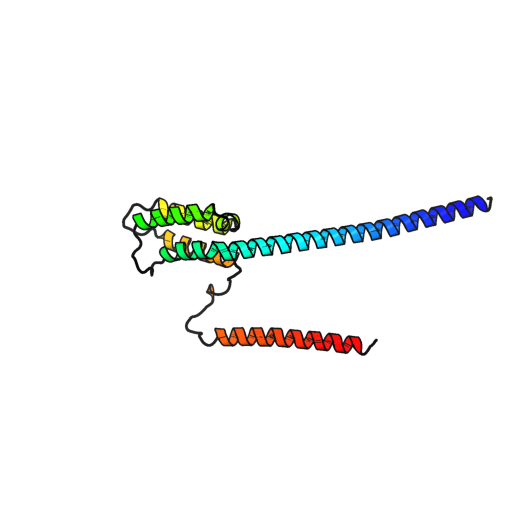462 1.00 97.19 110 LEU A O 1
ATOM 873 N N . ARG A 1 111 ? -5.436 6.515 12.521 1.00 97.75 111 ARG A N 1
ATOM 874 C CA . ARG A 1 111 ? -4.673 6.466 13.771 1.00 97.75 111 ARG A CA 1
ATOM 875 C C . ARG A 1 111 ? -4.986 7.664 14.663 1.00 97.75 111 ARG A C 1
ATOM 877 O O . ARG A 1 111 ? -5.204 7.475 15.854 1.00 97.75 111 ARG A O 1
ATOM 884 N N . ASN A 1 112 ? -4.992 8.879 14.115 1.00 97.38 112 ASN A N 1
ATOM 885 C CA . ASN A 1 112 ? -5.248 10.095 14.888 1.00 97.38 112 ASN A CA 1
ATOM 886 C C . ASN A 1 112 ? -6.663 10.086 15.489 1.00 97.38 112 ASN A C 1
ATOM 888 O O . ASN A 1 112 ? -6.822 10.379 16.673 1.00 97.38 112 ASN A O 1
ATOM 892 N N . ILE A 1 113 ? -7.673 9.678 14.712 1.00 95.56 113 ILE A N 1
ATOM 893 C CA . ILE A 1 113 ? -9.055 9.515 15.191 1.00 95.56 113 ILE A CA 1
ATOM 894 C C . ILE A 1 113 ? -9.102 8.501 16.335 1.00 95.56 113 ILE A C 1
ATOM 896 O O . ILE A 1 113 ? -9.673 8.776 17.385 1.00 95.56 113 ILE A O 1
ATOM 900 N N . CYS A 1 114 ? -8.458 7.346 16.165 1.00 95.94 114 CYS A N 1
ATOM 901 C CA . CYS A 1 114 ? -8.426 6.310 17.193 1.00 95.94 114 CYS A CA 1
ATOM 902 C C . CYS A 1 114 ? -7.688 6.761 18.470 1.00 95.94 114 CYS A C 1
ATOM 904 O O . CYS A 1 114 ? -8.122 6.438 19.572 1.00 95.94 114 CYS A O 1
ATOM 906 N N . ALA A 1 115 ? -6.595 7.518 18.338 1.00 96.12 115 ALA A N 1
ATOM 907 C CA . ALA A 1 115 ? -5.787 7.989 19.464 1.00 96.12 115 ALA A CA 1
ATOM 908 C C . ALA A 1 115 ? -6.469 9.101 20.278 1.00 96.12 115 ALA A C 1
ATOM 910 O O . ALA A 1 115 ? -6.296 9.176 21.495 1.00 96.12 115 ALA A O 1
ATOM 911 N N . THR A 1 116 ? -7.227 9.971 19.607 1.00 95.44 116 THR A N 1
ATOM 912 C CA . THR A 1 116 ? -7.910 11.123 20.224 1.00 95.44 116 THR A CA 1
ATOM 913 C C . THR A 1 116 ? -9.306 10.789 20.742 1.00 95.44 116 THR A C 1
ATOM 915 O O . THR A 1 116 ? -9.907 11.586 21.465 1.00 95.44 116 THR A O 1
ATOM 918 N N . TRP A 1 117 ? -9.822 9.603 20.420 1.00 94.12 117 TRP A N 1
ATOM 919 C CA . TRP A 1 117 ? -11.123 9.156 20.886 1.00 94.12 117 TRP A CA 1
ATOM 920 C C . TRP A 1 117 ? -11.112 8.899 22.401 1.00 94.12 117 TRP A C 1
ATOM 922 O O . TRP A 1 117 ? -10.451 7.986 22.898 1.00 94.12 117 TRP A O 1
ATOM 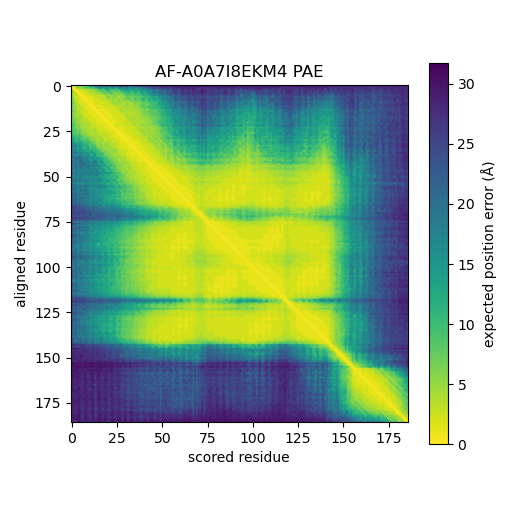932 N N . ASN A 1 118 ? -11.857 9.731 23.135 1.00 91.25 118 ASN A N 1
ATOM 933 C CA . ASN A 1 118 ? -11.931 9.711 24.601 1.00 91.25 118 ASN A CA 1
ATOM 934 C C . ASN A 1 118 ? -13.365 9.620 25.163 1.00 91.25 118 ASN A C 1
ATOM 936 O O . ASN A 1 118 ? -13.522 9.463 26.368 1.00 91.25 118 ASN A O 1
ATOM 940 N N . GLN A 1 119 ? -14.394 9.749 24.325 1.00 86.00 119 GLN A N 1
ATOM 941 C CA . GLN A 1 119 ? -15.811 9.748 24.722 1.00 86.00 119 GLN A CA 1
ATOM 942 C C . GLN A 1 119 ? -16.460 8.385 24.451 1.00 86.00 119 GLN A C 1
ATOM 944 O O . GLN A 1 119 ? -15.942 7.618 23.650 1.00 86.00 119 GLN A O 1
ATOM 949 N N . GLU A 1 120 ? -17.600 8.075 25.069 1.00 77.50 120 GLU A N 1
ATOM 950 C CA . GLU A 1 120 ? -18.312 6.813 24.794 1.00 77.50 120 GLU A CA 1
ATOM 951 C C . GLU A 1 120 ? -18.896 6.753 23.374 1.00 77.50 120 GLU A C 1
ATOM 953 O O . GLU A 1 120 ? -18.970 5.680 22.773 1.00 77.50 120 GLU A O 1
ATOM 958 N N . GLU A 1 121 ? -19.262 7.903 22.803 1.00 86.31 121 GLU A N 1
ATOM 959 C CA . GLU A 1 121 ? -19.819 7.971 21.455 1.00 86.31 121 GLU A CA 1
ATOM 960 C C . GLU A 1 121 ? -18.757 7.685 20.384 1.00 86.31 121 GLU A C 1
ATOM 962 O O . GLU A 1 121 ? -17.629 8.183 20.434 1.00 86.31 121 GLU A O 1
ATOM 967 N N . ARG A 1 122 ? -19.122 6.868 19.388 1.00 86.75 122 ARG A N 1
ATOM 968 C CA . ARG A 1 122 ? -18.231 6.479 18.290 1.00 86.75 122 ARG A CA 1
ATOM 969 C C . ARG A 1 122 ? -18.038 7.641 17.306 1.00 86.75 122 ARG A C 1
ATOM 971 O O . ARG A 1 122 ? -19.031 8.102 16.749 1.00 86.75 122 ARG A O 1
ATOM 978 N N . PRO A 1 123 ? -16.790 8.030 16.969 1.00 89.62 123 PRO A N 1
ATOM 979 C CA . PRO A 1 123 ? -16.539 9.079 15.995 1.00 89.62 123 PRO A CA 1
ATOM 980 C C . PRO A 1 123 ? -17.159 8.713 14.640 1.00 89.62 123 PRO A C 1
ATOM 982 O O . PRO A 1 123 ? -16.854 7.634 14.115 1.00 89.62 123 PRO A O 1
ATOM 985 N N . PRO A 1 124 ? -17.979 9.590 14.035 1.00 86.56 124 PRO A N 1
ATOM 986 C CA . PRO A 1 124 ? -18.640 9.295 12.764 1.00 86.56 124 PRO A CA 1
ATOM 987 C C . PRO A 1 124 ? -17.613 9.026 11.654 1.00 86.56 124 PRO A C 1
ATOM 989 O O . PRO A 1 124 ? -17.721 8.043 10.924 1.00 86.56 124 PRO A O 1
ATOM 992 N N . ALA A 1 125 ? -16.527 9.805 11.635 1.00 90.88 125 ALA A N 1
ATOM 993 C CA . ALA A 1 125 ? -15.445 9.689 10.661 1.00 90.88 125 ALA A CA 1
ATOM 994 C C . ALA A 1 125 ? -14.650 8.367 10.751 1.00 90.88 125 ALA A C 1
ATOM 996 O O . ALA A 1 125 ? -13.923 8.018 9.821 1.00 90.88 125 ALA A O 1
ATOM 997 N N . LEU A 1 126 ? -14.770 7.600 11.845 1.00 91.38 126 LEU A N 1
ATOM 998 C CA . LEU A 1 126 ? -14.026 6.347 12.016 1.00 91.38 126 LEU A CA 1
ATOM 999 C C . LEU A 1 126 ? -14.396 5.313 10.942 1.00 91.38 126 LEU A C 1
ATOM 1001 O O . LEU A 1 126 ? -13.539 4.560 10.484 1.00 91.38 126 LEU A O 1
ATOM 1005 N N . GLY A 1 127 ? -15.673 5.258 10.553 1.00 89.81 127 GLY A N 1
ATOM 1006 C CA . GLY A 1 127 ? -16.146 4.353 9.504 1.00 89.81 127 GLY A CA 1
ATOM 1007 C C . GLY A 1 127 ? -15.557 4.700 8.139 1.00 89.81 127 GLY A C 1
ATOM 1008 O O . GLY A 1 127 ? -15.005 3.823 7.470 1.00 89.81 127 GLY A O 1
ATOM 1009 N N . ASP A 1 128 ? -15.615 5.980 7.782 1.00 91.25 128 ASP A N 1
ATOM 1010 C CA . ASP A 1 128 ? -15.199 6.498 6.476 1.00 91.25 128 ASP A CA 1
ATOM 1011 C C . ASP A 1 128 ? -13.692 6.358 6.267 1.00 91.25 128 ASP A C 1
ATOM 1013 O O . ASP A 1 128 ? -13.238 5.868 5.228 1.00 91.25 128 ASP A O 1
ATOM 1017 N N . TRP A 1 129 ? -12.898 6.691 7.288 1.00 94.06 129 TRP A N 1
ATOM 1018 C CA . TRP A 1 129 ? -11.445 6.538 7.229 1.00 94.06 129 TRP A CA 1
ATOM 1019 C C . TRP A 1 129 ? -11.010 5.078 7.252 1.00 94.06 129 TRP A C 1
ATOM 1021 O O . TRP A 1 129 ? -10.059 4.718 6.559 1.00 94.06 129 TRP A O 1
ATOM 1031 N N . ARG A 1 130 ? -11.728 4.201 7.968 1.00 94.56 130 ARG A N 1
ATOM 1032 C CA . ARG A 1 130 ? -11.482 2.754 7.897 1.00 94.56 130 ARG A CA 1
ATOM 1033 C C . ARG A 1 130 ? -11.760 2.221 6.494 1.00 94.56 130 ARG A C 1
ATOM 1035 O O . ARG A 1 130 ? -10.977 1.424 5.986 1.00 94.56 130 ARG A O 1
ATOM 1042 N N . HIS A 1 131 ? -12.864 2.639 5.876 1.00 92.12 131 HIS A N 1
ATOM 1043 C CA . HIS A 1 131 ? -13.212 2.226 4.519 1.00 92.12 131 HIS A CA 1
ATOM 1044 C C . HIS A 1 131 ? -12.181 2.730 3.502 1.00 92.12 131 HIS A C 1
ATOM 1046 O O . HIS A 1 131 ? -11.673 1.943 2.708 1.00 92.12 131 HIS A O 1
ATOM 1052 N N . SER A 1 132 ? -11.794 4.001 3.605 1.00 92.00 132 SER A N 1
ATOM 1053 C CA . SER A 1 132 ? -10.756 4.616 2.770 1.00 92.00 132 SER A CA 1
ATOM 1054 C C . SER A 1 132 ? -9.411 3.904 2.910 1.00 92.00 132 SER A C 1
ATOM 1056 O O . SER A 1 132 ? -8.780 3.571 1.910 1.00 92.00 132 SER A O 1
ATOM 1058 N N . ALA A 1 133 ? -8.987 3.602 4.141 1.00 95.06 133 ALA A N 1
ATOM 1059 C CA . ALA A 1 133 ? -7.760 2.856 4.392 1.00 95.06 133 ALA A CA 1
ATOM 1060 C C . ALA A 1 133 ? -7.818 1.447 3.783 1.00 95.06 133 ALA A C 1
ATOM 1062 O O . ALA A 1 133 ? -6.887 1.046 3.094 1.00 95.06 133 ALA A O 1
ATOM 1063 N N . LEU A 1 134 ? -8.920 0.713 3.973 1.00 93.38 134 LEU A N 1
ATOM 1064 C CA . LEU A 1 134 ? -9.099 -0.615 3.375 1.00 93.38 134 LEU A CA 1
ATOM 1065 C C . LEU A 1 134 ? -9.051 -0.577 1.846 1.00 93.38 134 LEU A C 1
ATOM 1067 O O . LEU A 1 134 ? -8.427 -1.445 1.240 1.00 93.38 134 LEU A O 1
ATOM 1071 N N . PHE A 1 135 ? -9.699 0.412 1.234 1.00 91.19 135 PHE A N 1
ATOM 1072 C CA . PHE A 1 135 ? -9.684 0.603 -0.213 1.00 91.19 135 PHE A CA 1
ATOM 1073 C C . PHE A 1 135 ? -8.264 0.857 -0.730 1.00 91.19 135 PHE A C 1
ATOM 1075 O O . PHE A 1 135 ? -7.808 0.192 -1.657 1.00 91.19 135 PHE A O 1
ATOM 1082 N N . LEU A 1 136 ? -7.531 1.772 -0.096 1.00 92.94 136 LEU A N 1
ATOM 1083 C CA . LEU A 1 136 ? -6.183 2.141 -0.524 1.00 92.94 136 LEU A CA 1
ATOM 1084 C C . LEU A 1 136 ? -5.170 1.006 -0.317 1.00 92.94 136 LEU A C 1
ATOM 1086 O O . LEU A 1 136 ? -4.380 0.731 -1.211 1.00 92.94 136 LEU A O 1
ATOM 1090 N N . VAL A 1 137 ? -5.251 0.272 0.797 1.00 93.75 137 VAL A N 1
ATOM 1091 C CA . VAL A 1 137 ? -4.410 -0.917 1.034 1.00 93.75 137 VAL A CA 1
ATOM 1092 C C . VAL A 1 137 ? -4.682 -2.010 -0.012 1.00 93.75 137 VAL A C 1
ATOM 1094 O O . VAL A 1 137 ? -3.753 -2.688 -0.445 1.00 93.75 137 VAL A O 1
ATOM 1097 N N . ARG A 1 138 ? -5.938 -2.190 -0.447 1.00 91.50 138 ARG A N 1
ATOM 1098 C CA . ARG A 1 138 ? -6.282 -3.130 -1.531 1.00 91.50 138 ARG A CA 1
ATOM 1099 C C . ARG A 1 138 ? -5.740 -2.676 -2.876 1.00 91.50 138 ARG A C 1
ATOM 1101 O O . ARG A 1 138 ? -5.172 -3.495 -3.589 1.00 91.50 138 ARG A O 1
ATOM 1108 N N 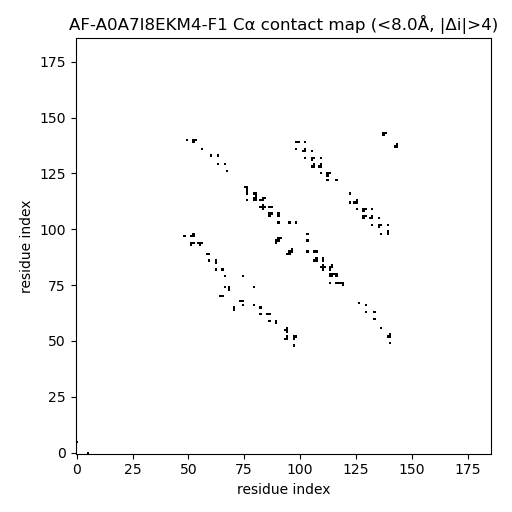. ARG A 1 139 ? -5.877 -1.389 -3.195 1.00 89.50 139 ARG A N 1
ATOM 1109 C CA . ARG A 1 139 ? -5.309 -0.794 -4.409 1.00 89.50 139 ARG A CA 1
ATOM 1110 C C . ARG A 1 139 ? -3.800 -0.990 -4.482 1.00 89.50 139 ARG A C 1
ATOM 1112 O O . ARG A 1 139 ? -3.295 -1.348 -5.531 1.00 89.50 139 ARG A O 1
ATOM 1119 N N . ASP A 1 140 ? -3.087 -0.807 -3.377 1.00 91.12 140 ASP A N 1
ATOM 1120 C CA . ASP A 1 140 ? -1.632 -1.005 -3.333 1.00 91.12 140 ASP A CA 1
ATOM 1121 C C . ASP A 1 140 ? -1.218 -2.467 -3.628 1.00 91.12 140 ASP A C 1
ATOM 1123 O O . ASP A 1 140 ? -0.058 -2.728 -3.952 1.00 91.12 140 ASP A O 1
ATOM 1127 N N . LEU A 1 141 ? -2.152 -3.419 -3.523 1.00 89.31 141 LEU A N 1
ATOM 1128 C CA . LEU A 1 141 ? -1.991 -4.830 -3.893 1.00 89.31 141 LEU A CA 1
ATOM 1129 C C . LEU A 1 141 ? -2.643 -5.184 -5.243 1.00 89.31 141 LEU A C 1
ATOM 1131 O O . LEU A 1 141 ? -2.741 -6.368 -5.567 1.00 89.31 141 LEU A O 1
ATOM 1135 N N . ASP A 1 142 ? -3.129 -4.188 -5.988 1.00 85.38 142 ASP A N 1
ATOM 1136 C CA . ASP A 1 142 ? -3.929 -4.343 -7.208 1.00 85.38 142 ASP A CA 1
ATOM 1137 C C . ASP A 1 142 ? -5.188 -5.218 -7.016 1.00 85.38 142 ASP A C 1
ATOM 1139 O O . ASP A 1 142 ? -5.733 -5.792 -7.959 1.00 85.38 142 ASP A O 1
ATOM 1143 N N . LEU A 1 143 ? -5.704 -5.300 -5.783 1.00 78.94 143 LEU A N 1
ATOM 1144 C CA . LEU A 1 143 ? -6.927 -6.029 -5.430 1.00 78.94 143 LEU A CA 1
ATOM 1145 C C . LEU A 1 143 ? -8.168 -5.175 -5.720 1.00 78.94 143 LEU A C 1
ATOM 1147 O O . LEU A 1 143 ? -8.929 -4.815 -4.819 1.00 78.94 143 LEU A O 1
ATOM 1151 N N . HIS A 1 144 ? -8.357 -4.830 -6.988 1.00 67.00 144 HIS A N 1
ATOM 1152 C CA . HIS A 1 144 ? -9.506 -4.075 -7.482 1.00 67.00 144 HIS A CA 1
ATOM 1153 C C . HIS A 1 144 ? -10.689 -4.985 -7.842 1.00 67.00 144 HIS A C 1
ATOM 1155 O O . HIS A 1 144 ? -10.505 -6.141 -8.216 1.00 67.00 144 HIS A O 1
ATOM 1161 N N . GLY A 1 145 ? -11.920 -4.465 -7.767 1.00 59.59 145 GLY A N 1
ATOM 1162 C CA . GLY A 1 145 ? -13.109 -5.121 -8.331 1.00 59.59 145 GLY A CA 1
ATOM 1163 C C . GLY A 1 145 ? -14.026 -5.801 -7.313 1.00 59.59 145 GLY A C 1
ATOM 1164 O O . GLY A 1 145 ? -15.177 -6.099 -7.642 1.00 59.59 145 GLY A O 1
ATOM 1165 N N . PHE A 1 146 ? -13.588 -5.957 -6.059 1.00 56.88 146 PHE A N 1
ATOM 1166 C CA . PHE A 1 146 ? -14.467 -6.377 -4.961 1.00 56.88 146 PHE A CA 1
ATOM 1167 C C . PHE A 1 146 ? -15.515 -5.315 -4.603 1.00 56.88 146 PHE A C 1
ATOM 1169 O O . PHE A 1 146 ? -16.515 -5.649 -3.978 1.00 56.88 146 PHE A O 1
ATOM 1176 N N . GLU A 1 147 ? -15.329 -4.052 -5.000 1.00 57.09 147 GLU A N 1
ATOM 1177 C CA . GLU A 1 147 ? -16.324 -2.996 -4.771 1.00 57.09 147 GLU A CA 1
ATOM 1178 C C . GLU A 1 147 ? -17.594 -3.196 -5.613 1.00 57.09 147 GLU A C 1
ATOM 1180 O O . GLU A 1 147 ? -18.673 -2.776 -5.210 1.00 57.09 147 GLU A O 1
ATOM 1185 N N . SER A 1 148 ? -17.469 -3.873 -6.761 1.00 55.19 148 SER A N 1
ATOM 1186 C CA . SER A 1 148 ? -18.582 -4.236 -7.653 1.00 55.19 148 SER A CA 1
ATOM 1187 C C . SER A 1 148 ? -19.181 -5.615 -7.358 1.00 55.19 148 SER A C 1
ATOM 1189 O O . SER A 1 148 ? -20.071 -6.074 -8.073 1.00 55.19 148 SER A O 1
ATOM 1191 N N . PHE A 1 149 ? -18.657 -6.316 -6.348 1.00 53.91 149 PHE A N 1
ATOM 1192 C CA . PHE A 1 149 ? -19.093 -7.664 -6.020 1.00 53.91 149 PHE A CA 1
ATOM 1193 C C . PHE A 1 149 ? -20.484 -7.625 -5.382 1.00 53.91 149 PHE A C 1
ATOM 1195 O O . PHE A 1 149 ? -20.630 -7.249 -4.220 1.00 53.91 149 PHE A O 1
ATOM 1202 N N . ASP A 1 150 ? -21.496 -8.042 -6.143 1.00 57.50 150 ASP A N 1
ATOM 1203 C CA . ASP A 1 150 ? -22.832 -8.323 -5.628 1.00 57.50 150 ASP A CA 1
ATOM 1204 C C . ASP A 1 150 ? -22.881 -9.765 -5.076 1.00 57.50 150 ASP A C 1
ATOM 1206 O O . ASP A 1 150 ? -22.777 -10.726 -5.847 1.00 57.50 150 ASP A O 1
ATOM 1210 N N . PRO A 1 151 ? -23.060 -9.965 -3.756 1.00 56.72 151 PRO A N 1
ATOM 1211 C CA . PRO A 1 151 ? -23.156 -11.293 -3.149 1.00 56.72 151 PRO A CA 1
ATOM 1212 C C . PRO A 1 151 ? -24.368 -12.112 -3.616 1.00 56.72 151 PRO A C 1
ATOM 1214 O O . PRO A 1 151 ? -24.394 -13.330 -3.401 1.00 56.72 151 PRO A O 1
ATOM 1217 N N . GLN A 1 152 ? -25.379 -11.463 -4.205 1.00 61.16 152 GLN A N 1
ATOM 1218 C CA . GLN A 1 152 ? -26.538 -12.127 -4.807 1.00 61.16 152 GLN A CA 1
ATOM 1219 C C . GLN A 1 152 ? -26.213 -12.695 -6.192 1.00 61.16 152 GLN A C 1
ATOM 1221 O O . GLN A 1 152 ? -26.865 -13.637 -6.645 1.00 61.16 152 GLN A O 1
ATOM 1226 N N . ASP A 1 153 ? -25.140 -12.226 -6.830 1.00 61.09 153 ASP A N 1
ATOM 1227 C CA . ASP A 1 153 ? -24.695 -12.695 -8.137 1.00 61.09 153 ASP A CA 1
ATOM 1228 C C . ASP A 1 153 ? -23.683 -13.854 -8.029 1.00 61.09 153 ASP A C 1
ATOM 1230 O O . ASP A 1 153 ? -22.595 -13.859 -8.611 1.00 61.09 153 ASP A O 1
ATOM 1234 N N . ARG A 1 154 ? -24.033 -14.899 -7.263 1.00 51.31 154 ARG A N 1
ATOM 1235 C CA . ARG A 1 154 ? -23.169 -16.079 -7.014 1.00 51.31 154 ARG A CA 1
ATOM 1236 C C . ARG A 1 154 ? -22.815 -16.880 -8.272 1.00 51.31 154 ARG A C 1
ATOM 1238 O O . ARG A 1 154 ? -21.908 -17.709 -8.237 1.00 51.31 154 ARG A O 1
ATOM 1245 N N . LYS A 1 155 ? -23.503 -16.642 -9.391 1.00 53.50 155 LYS A N 1
ATOM 1246 C CA . LYS A 1 155 ? -23.217 -17.289 -10.680 1.00 53.50 155 LYS A CA 1
ATOM 1247 C C . LYS A 1 155 ? -21.953 -16.741 -11.351 1.00 53.50 155 LYS A C 1
ATOM 1249 O O . LYS A 1 155 ? -21.498 -17.339 -12.324 1.00 53.50 155 LYS A O 1
ATOM 1254 N N . THR A 1 156 ? -21.374 -15.642 -10.862 1.00 56.62 156 THR A N 1
ATOM 1255 C CA . THR A 1 156 ? -20.307 -14.937 -11.582 1.00 56.62 156 THR A CA 1
ATOM 1256 C C . THR A 1 156 ? -18.889 -15.354 -11.252 1.00 56.62 156 THR A C 1
ATOM 1258 O O . THR A 1 156 ? -18.074 -15.250 -12.150 1.00 56.62 156 THR A O 1
ATOM 1261 N N . LEU A 1 157 ? -18.538 -15.842 -10.058 1.00 55.16 157 LEU A N 1
ATOM 1262 C CA . LEU A 1 157 ? -17.115 -16.082 -9.750 1.00 55.16 157 LEU A CA 1
ATOM 1263 C C . LEU A 1 157 ? -16.524 -17.248 -10.549 1.00 55.16 157 LEU A C 1
ATOM 1265 O O . LEU A 1 157 ? -15.562 -17.057 -11.285 1.00 55.16 157 LEU A O 1
ATOM 1269 N N . LEU A 1 158 ? -17.143 -18.430 -10.494 1.00 56.72 158 L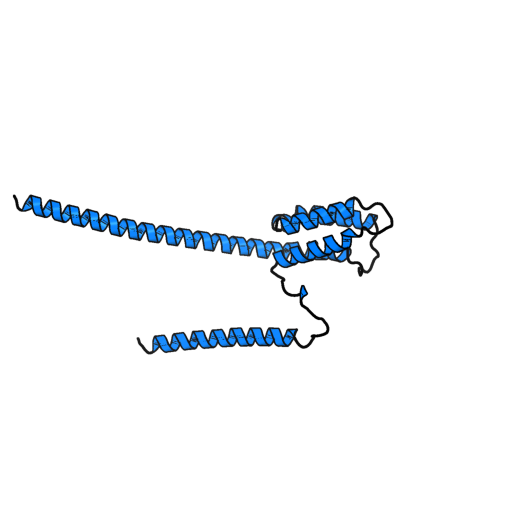EU A N 1
ATOM 1270 C CA . LEU A 1 158 ? -16.697 -19.578 -11.295 1.00 56.72 158 LEU A CA 1
ATOM 1271 C C . LEU A 1 158 ? -16.848 -19.318 -12.795 1.00 56.72 158 LEU A C 1
ATOM 1273 O O . LEU A 1 158 ? -16.004 -19.734 -13.578 1.00 56.72 158 LEU A O 1
ATOM 1277 N N . LYS A 1 159 ? -17.888 -18.582 -13.200 1.00 60.22 159 LYS A N 1
ATOM 1278 C CA . LYS A 1 159 ? -18.105 -18.226 -14.604 1.00 60.22 159 LYS A CA 1
ATOM 1279 C C . LYS A 1 159 ? -17.099 -17.182 -15.099 1.00 60.22 159 LYS A C 1
ATOM 1281 O O . LYS A 1 159 ? -16.667 -17.287 -16.235 1.00 60.22 159 LYS A O 1
ATOM 1286 N N . LYS A 1 160 ? -16.692 -16.215 -14.270 1.00 64.50 160 LYS A N 1
ATOM 1287 C CA . LYS A 1 160 ? -15.640 -15.232 -14.582 1.00 64.50 160 LYS A CA 1
ATOM 1288 C C . LYS A 1 160 ? -14.280 -15.908 -14.670 1.00 64.50 160 LYS A C 1
ATOM 1290 O O . LYS A 1 160 ? -13.596 -15.693 -15.657 1.00 64.50 160 LYS A O 1
ATOM 1295 N N . VAL A 1 161 ? -13.948 -16.784 -13.720 1.00 72.25 161 VAL A N 1
ATOM 1296 C CA . VAL A 1 161 ? -12.715 -17.587 -13.775 1.00 72.25 161 VAL A CA 1
ATOM 1297 C C . VAL A 1 161 ? -12.710 -18.486 -15.015 1.00 72.25 161 VAL A C 1
ATOM 1299 O O . VAL A 1 161 ? -11.710 -18.543 -15.721 1.00 72.25 161 VAL A O 1
ATOM 1302 N N . GLN A 1 162 ? -13.835 -19.129 -15.343 1.00 76.69 162 GLN A N 1
ATOM 1303 C CA . GLN A 1 162 ? -13.958 -19.928 -16.566 1.00 76.69 162 GLN A CA 1
ATOM 1304 C C . GLN A 1 162 ? -13.770 -19.073 -17.825 1.00 76.69 162 GLN A C 1
ATOM 1306 O O . GLN A 1 162 ? -13.029 -19.464 -18.718 1.00 76.69 162 GLN A O 1
ATOM 1311 N N . ILE A 1 163 ? -14.386 -17.889 -17.881 1.00 77.50 163 ILE A N 1
ATOM 1312 C CA . ILE A 1 163 ? -14.226 -16.955 -19.001 1.00 77.50 163 ILE A CA 1
ATOM 1313 C C . ILE A 1 163 ? -12.769 -16.496 -19.122 1.00 77.50 163 ILE A C 1
ATOM 1315 O O . ILE A 1 163 ? -12.243 -16.471 -20.230 1.00 77.50 163 ILE A O 1
ATOM 1319 N N . GLU A 1 164 ? -12.095 -16.157 -18.023 1.00 78.25 164 GLU A N 1
ATOM 1320 C CA . GLU A 1 164 ? -10.681 -15.761 -18.041 1.00 78.25 164 GLU A CA 1
ATOM 1321 C C . GLU A 1 164 ? -9.786 -16.892 -18.554 1.00 78.25 164 GLU A C 1
ATOM 1323 O O . GLU A 1 164 ? -8.985 -16.668 -19.464 1.00 78.25 164 GLU A O 1
ATOM 1328 N N . ILE A 1 165 ? -9.990 -18.119 -18.061 1.00 81.62 165 ILE A N 1
ATOM 1329 C CA . ILE A 1 165 ? -9.286 -19.311 -18.548 1.00 81.62 165 ILE A CA 1
ATOM 1330 C C . ILE A 1 165 ? -9.544 -19.501 -20.045 1.00 81.62 165 ILE A C 1
ATOM 1332 O O . ILE A 1 165 ? -8.597 -19.646 -20.816 1.00 81.62 165 ILE A O 1
ATOM 1336 N N . ASP A 1 166 ? -10.796 -19.444 -20.493 1.00 84.88 166 ASP A N 1
ATOM 1337 C CA . ASP A 1 166 ? -11.152 -19.638 -21.901 1.00 84.88 166 ASP A CA 1
ATOM 1338 C C . ASP A 1 166 ? -10.535 -18.552 -22.800 1.00 84.88 166 ASP A C 1
ATOM 1340 O O . ASP A 1 166 ? -10.092 -18.836 -23.918 1.00 84.88 166 ASP A O 1
ATOM 1344 N N . THR A 1 167 ? -10.442 -17.316 -22.303 1.00 83.88 167 THR A N 1
ATOM 1345 C CA . THR A 1 167 ? -9.876 -16.172 -23.033 1.00 83.88 167 THR A CA 1
ATOM 1346 C C . THR A 1 167 ? -8.359 -16.295 -23.187 1.00 83.88 167 THR A C 1
ATOM 1348 O O . THR A 1 167 ? -7.835 -16.110 -24.290 1.00 83.88 167 THR A O 1
ATOM 1351 N N . GLU A 1 168 ? -7.652 -16.667 -22.118 1.00 80.06 168 GLU A N 1
ATOM 1352 C CA . GLU A 1 168 ? -6.209 -16.947 -22.141 1.00 80.06 168 GLU A CA 1
ATOM 1353 C C . GLU A 1 168 ? -5.893 -18.161 -23.030 1.00 80.06 168 GLU A C 1
ATOM 1355 O O . GLU A 1 168 ? -4.996 -18.119 -23.877 1.00 80.06 168 GLU A O 1
ATOM 1360 N N . THR A 1 169 ? -6.712 -19.214 -22.953 1.00 80.44 169 THR A N 1
ATOM 1361 C CA . THR A 1 169 ? -6.560 -20.411 -23.794 1.00 80.44 169 THR A CA 1
ATOM 1362 C C . THR A 1 169 ? -6.791 -20.095 -25.278 1.00 80.44 169 THR A C 1
ATOM 1364 O O . THR A 1 169 ? -6.096 -20.615 -26.157 1.00 80.44 169 THR A O 1
ATOM 1367 N N . ALA A 1 170 ? -7.751 -19.219 -25.591 1.00 78.31 170 ALA A N 1
ATOM 1368 C CA . ALA A 1 170 ? -8.015 -18.771 -26.955 1.00 78.31 170 ALA A CA 1
ATOM 1369 C C . ALA A 1 170 ? -6.884 -17.893 -27.516 1.00 78.31 170 ALA A C 1
ATOM 1371 O O . ALA A 1 170 ? -6.543 -18.029 -28.695 1.00 78.31 170 ALA A O 1
ATOM 1372 N N . ARG A 1 171 ? -6.278 -17.027 -26.692 1.00 79.00 171 ARG A N 1
ATOM 1373 C CA . ARG A 1 171 ? 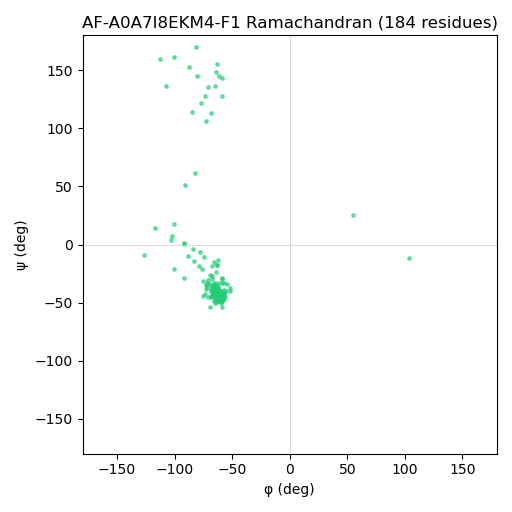-5.088 -16.243 -27.068 1.00 79.00 171 ARG A CA 1
ATOM 1374 C C . ARG A 1 171 ? -3.897 -17.147 -27.370 1.00 79.00 171 ARG A C 1
ATOM 1376 O O . ARG A 1 171 ? -3.357 -17.069 -28.471 1.00 79.00 171 ARG A O 1
ATOM 1383 N N . ALA A 1 172 ? -3.592 -18.092 -26.482 1.00 75.69 172 ALA A N 1
ATOM 1384 C CA . ALA A 1 172 ? -2.510 -19.052 -26.685 1.00 75.69 172 ALA A CA 1
ATOM 1385 C C . ALA A 1 172 ? -2.675 -19.856 -27.991 1.00 75.69 172 ALA A C 1
ATOM 1387 O O . ALA A 1 172 ? -1.722 -20.030 -28.751 1.00 75.69 172 ALA A O 1
ATOM 1388 N N . LYS A 1 173 ? -3.902 -20.289 -28.320 1.00 79.00 173 LYS A N 1
ATOM 1389 C CA . LYS A 1 173 ? -4.192 -20.979 -29.592 1.00 79.00 173 LYS A CA 1
ATOM 1390 C C . LYS A 1 173 ? -3.982 -20.091 -30.823 1.00 79.00 173 LYS A C 1
ATOM 1392 O O . LYS A 1 173 ? -3.524 -20.589 -31.852 1.00 79.00 173 LYS A O 1
ATOM 1397 N N . ARG A 1 174 ? -4.311 -18.795 -30.750 1.00 78.06 174 ARG A N 1
ATOM 1398 C CA . ARG A 1 174 ? -4.070 -17.846 -31.854 1.00 78.06 174 ARG A CA 1
ATOM 1399 C C . ARG A 1 174 ? -2.578 -17.612 -32.076 1.00 78.06 174 ARG A C 1
ATOM 1401 O O . ARG A 1 174 ? -2.145 -17.636 -33.226 1.00 78.06 174 ARG A O 1
ATOM 1408 N N . ASP A 1 175 ? -1.804 -17.485 -31.005 1.00 76.44 175 ASP A N 1
ATOM 1409 C CA . ASP A 1 175 ? -0.358 -17.257 -31.085 1.00 76.44 175 ASP A CA 1
ATOM 1410 C C . ASP A 1 175 ? 0.392 -18.466 -31.661 1.00 76.44 175 ASP A C 1
ATOM 1412 O O . ASP A 1 175 ? 1.302 -18.311 -32.478 1.00 76.44 175 ASP A O 1
ATOM 1416 N N . VAL A 1 176 ? -0.029 -19.687 -31.313 1.00 74.81 176 VAL A N 1
ATOM 1417 C CA . VAL A 1 176 ? 0.514 -20.921 -31.908 1.00 74.81 176 VAL A CA 1
ATOM 1418 C C . VAL A 1 176 ? 0.191 -21.003 -33.403 1.00 74.81 176 VAL A C 1
ATOM 1420 O O . VAL A 1 176 ? 1.067 -21.327 -34.208 1.00 74.81 176 VAL A O 1
ATOM 1423 N N . ARG A 1 177 ? -1.038 -20.653 -33.802 1.00 72.12 177 ARG A N 1
ATOM 1424 C CA . ARG A 1 177 ? -1.461 -20.682 -35.210 1.00 72.12 177 ARG A CA 1
ATOM 1425 C C . ARG A 1 177 ? -0.723 -19.642 -36.060 1.00 72.12 177 ARG A C 1
ATOM 1427 O O . ARG A 1 177 ? -0.317 -19.963 -37.171 1.00 72.12 177 ARG A O 1
ATOM 1434 N N . ALA A 1 178 ? -0.489 -18.443 -35.523 1.00 69.81 178 ALA A N 1
ATOM 1435 C CA . ALA A 1 178 ? 0.281 -17.389 -36.189 1.00 69.81 178 ALA A CA 1
ATOM 1436 C C . ALA A 1 178 ? 1.761 -17.769 -36.399 1.00 69.81 178 ALA A C 1
ATOM 1438 O O . ALA A 1 178 ? 2.372 -17.406 -37.405 1.00 69.81 178 ALA A O 1
ATOM 1439 N N . ARG A 1 179 ? 2.344 -18.546 -35.475 1.00 67.75 179 ARG A N 1
ATOM 1440 C CA . ARG A 1 179 ? 3.712 -19.074 -35.616 1.00 67.75 179 ARG A CA 1
ATOM 1441 C C . ARG A 1 179 ? 3.807 -20.185 -36.663 1.00 67.75 179 ARG A C 1
ATOM 1443 O O . ARG A 1 179 ? 4.775 -20.213 -37.415 1.00 67.75 179 ARG A O 1
ATOM 1450 N N . GLN A 1 180 ? 2.803 -21.058 -36.756 1.00 65.75 180 GLN A N 1
ATOM 1451 C CA . GLN A 1 180 ? 2.762 -22.109 -37.780 1.00 65.75 180 GLN A CA 1
ATOM 1452 C C . GLN A 1 180 ? 2.604 -21.537 -39.192 1.00 65.75 180 GLN A C 1
ATOM 1454 O O . GLN A 1 180 ? 3.296 -21.984 -40.100 1.00 65.75 180 GLN A O 1
ATOM 1459 N N . THR A 1 181 ? 1.779 -20.503 -39.377 1.00 62.31 181 THR A N 1
ATOM 1460 C CA . THR A 1 181 ? 1.639 -19.849 -40.687 1.00 62.31 181 THR A CA 1
ATOM 1461 C C . THR A 1 181 ? 2.923 -19.160 -41.139 1.00 62.31 181 THR A C 1
ATOM 1463 O O . THR A 1 181 ? 3.230 -19.207 -42.320 1.00 62.31 181 THR A O 1
ATOM 1466 N N . ASN A 1 182 ? 3.717 -18.590 -40.228 1.00 56.84 182 ASN A N 1
ATOM 1467 C CA . ASN A 1 182 ? 4.997 -17.969 -40.592 1.00 56.84 182 ASN A CA 1
ATOM 1468 C C . ASN A 1 182 ? 6.116 -18.987 -40.874 1.00 56.84 182 ASN A C 1
ATOM 1470 O O . ASN A 1 182 ? 7.065 -18.655 -41.574 1.00 56.84 182 ASN A O 1
ATOM 1474 N N . SER A 1 183 ? 6.003 -20.223 -40.376 1.00 55.34 183 SER A N 1
ATOM 1475 C CA . SER A 1 183 ? 6.971 -21.296 -40.647 1.00 55.34 183 SER A CA 1
ATOM 1476 C C . SER A 1 183 ? 6.730 -22.024 -41.976 1.00 55.34 183 SER A C 1
ATOM 1478 O O . SER A 1 183 ? 7.605 -22.761 -42.410 1.00 55.34 183 SER A O 1
ATOM 1480 N N . SER A 1 184 ? 5.565 -21.854 -42.611 1.00 53.59 184 SER A N 1
ATOM 1481 C CA . SER A 1 184 ? 5.238 -22.465 -43.913 1.00 53.59 184 SER A CA 1
ATOM 1482 C C . SER A 1 184 ? 5.576 -21.575 -45.120 1.00 53.59 184 SER A C 1
ATOM 1484 O O . SER A 1 184 ? 5.317 -21.971 -46.251 1.00 53.59 184 SER A O 1
ATOM 1486 N N . TYR A 1 185 ? 6.134 -20.382 -44.879 1.00 50.97 185 TYR A N 1
ATOM 1487 C CA . TYR A 1 185 ? 6.597 -19.430 -45.902 1.00 50.97 185 TYR A CA 1
ATOM 1488 C C . TYR A 1 185 ? 8.116 -19.165 -45.836 1.00 50.97 185 TYR A C 1
ATOM 1490 O O . TYR A 1 185 ? 8.595 -18.194 -46.417 1.00 50.97 185 TYR A O 1
ATOM 1498 N N . SER A 1 186 ? 8.865 -20.003 -45.112 1.00 47.22 186 SER A N 1
ATOM 1499 C CA . SER A 1 186 ? 10.337 -20.071 -45.130 1.00 47.22 186 SER A CA 1
ATOM 1500 C C . SER A 1 186 ? 10.764 -21.397 -45.743 1.00 47.22 186 SER A C 1
ATOM 1502 O O . SER A 1 186 ? 11.801 -21.406 -46.434 1.00 47.22 186 SER A O 1
#

Sequence (186 aa):
MPLELQTVLISAGVALVTALISGFITWSQIQREKTKWLIDLKTSYAVELYKTRLIYYPRIFEILGKLSKHAPEPMTPAKAKHIAQEIHEWLYSPGGLCADASTRGALKELRNICATWNQEERPPALGDWRHSALFLVRRDLDLHGFESFDPQDRKTLLKKVQIEIDTETARAKRDVRARQTNSSYS

pLDDT: mean 85.06, std 12.74, range [47.22, 98.19]

Mean predicted aligned error: 13.16 Å

Nearest PDB structures (foldseek):
  8tf5-assembly1_A  TM=3.831E-01  e=1.706E+00  Homo sapiens

Solvent-accessible surface area (backbone atoms only — not comparable to full-atom values): 10376 Å² total; per-residue (Å²): 131,65,69,68,61,54,54,52,53,52,52,51,50,52,52,51,52,51,49,52,52,52,50,50,52,51,50,52,50,52,52,52,50,51,52,50,50,54,50,52,52,50,50,53,49,50,51,54,48,49,55,46,39,69,70,40,44,61,59,54,53,54,58,57,46,62,71,38,94,84,32,97,57,84,88,44,39,71,58,30,35,53,48,17,49,54,48,51,56,43,50,76,31,73,35,30,68,71,42,53,73,67,33,48,48,33,45,51,50,40,25,50,54,24,56,68,42,79,55,94,72,79,64,75,64,56,59,56,32,50,50,51,26,54,52,38,56,28,51,78,68,68,58,69,67,69,90,76,60,55,85,86,54,69,75,46,61,69,49,47,54,48,48,52,52,52,51,54,52,52,50,55,53,51,56,53,50,56,52,52,60,60,63,77,76,114

Foldseek 3Di:
DDPVVVVVVVVVVVVVVVCVVVVVVVVVVVVVVVVVVVVVVVVVVLVVLLVLLVVQVVQVVVLLQCLDCPHPDHDALVVLLVSLVSLVVSCPDSNVVSADPQLSVLSPVLSVLSNPDDDRDRDPCNVVSSVSNVVRSCVSNVVPDVVVDDPVPVVCPVVVVVVVVVVVVVVVVVVVVVVVVVVVVD

Secondary structure (DSSP, 8-state):
--HHHHHHHHHHHHHHHHHHHHHHHHHHHHHHHHHHHHHHHHHHHHHHHHHHHHHHHHHHHHHHHHT-TT-SS---HHHHHHHHHHHHHHHTSHHHHTS-HHHHHHHHHHHHHHHH--SSSPPTHHHHHHHHHHHHHHHTTT--SGGG--TT-TTHHHHHHHHHHHHHHHHHHHHHHHHHHHHT--

Radius of gyration: 30.17 Å; Cα contacts (8 Å, |Δi|>4): 101; chains: 1; bounding box: 75×41×84 Å